Protein AF-A0A2S1JV39-F1 (afdb_monomer)

Mean predicted aligned error: 10.29 Å

Foldseek 3Di:
DDDDDDDDDPPPDPDDPDPPPPVPPPDDPDDPPPVVVVVVVVVVVVVVVVVVVVVVVVQVVVVQVVLVVVQWDWDPLVLLVVCVVVVPDPVVPPPCPVAQFFWAWDDDPNDIDTDTDRDDDQKDWDDDPQKIWMWGAPAVVWIFIWIDHPRDIDTADTARFQDWDDDPQKIWTWGWHADPQFWIWIWIDNGPVDDDHTDTQDIDSGGFQEWDQDPVRWIWTFDLFFIWTGDNPDIDTLGGRDSRHPDPHRGWNYWDDDPQWIWTTDRQWIKIWHDPDSPDRTDIIIIGRPVVVVVSDPPPPPPPD

Solvent-accessible surface area (backbone atoms only — not comparable to full-atom values): 17768 Å² total; per-residue (Å²): 137,84,86,78,85,83,80,81,78,83,76,79,79,72,80,72,79,74,86,78,65,76,78,71,77,81,76,75,93,79,65,86,66,58,64,61,57,55,53,51,50,53,50,51,52,52,51,54,51,52,51,51,54,49,54,58,59,52,54,59,57,48,54,53,51,53,43,42,74,69,48,28,41,82,42,69,65,65,58,51,48,47,48,65,68,71,63,78,58,85,80,68,58,83,75,66,70,74,70,68,41,30,25,34,38,43,75,57,95,92,35,84,46,77,47,76,41,82,68,84,79,48,54,51,76,48,80,38,91,80,34,40,36,40,27,29,33,54,66,98,78,35,31,29,33,32,35,31,49,95,88,46,78,46,83,54,46,83,38,23,33,67,45,80,46,80,56,88,52,26,31,36,37,37,28,35,47,83,60,103,65,43,32,18,36,37,30,34,23,77,38,50,83,59,80,58,71,62,43,81,67,48,80,39,90,39,22,61,53,32,62,42,71,44,99,88,65,36,37,41,36,33,29,41,43,28,33,34,43,36,51,93,91,46,76,47,78,57,41,71,77,35,81,62,34,92,50,100,56,84,37,39,58,22,49,36,82,55,93,87,25,38,39,31,8,22,64,53,26,37,39,41,37,35,72,82,44,100,88,45,73,52,52,73,48,38,26,29,28,55,66,59,57,59,69,67,44,78,73,82,70,72,92,74,129

pLDDT: mean 82.78, std 18.89, range [32.25, 98.62]

Secondary structure (DSSP, 8-state):
---------------PPPTTSSSSTT--TT-TTHHHHHHHHHHHHHHHHHHHHHHHHHHHHHHHHHHHHTTEEEE-HHHHHHHHHH---GGGGGS------EEEEEEETTEEEEEEESS--SEEEEEETTEEEEEEE-GGG-EEEEEEETTEEEEEEES-EEEEEEETTEEEEEEEE-SSS-EEEEEEES-TTS--PPEEEEEESS-EEEEEE-TTS-EEEEESSEEEEE-SS-EEEEEES-TTTTSSS-S--EEEEETTEEEEEEBTEEEEEE---TTSPPEEEEEEEHHHHHHSS--------

Structure (mmCIF, N/CA/C/O backbone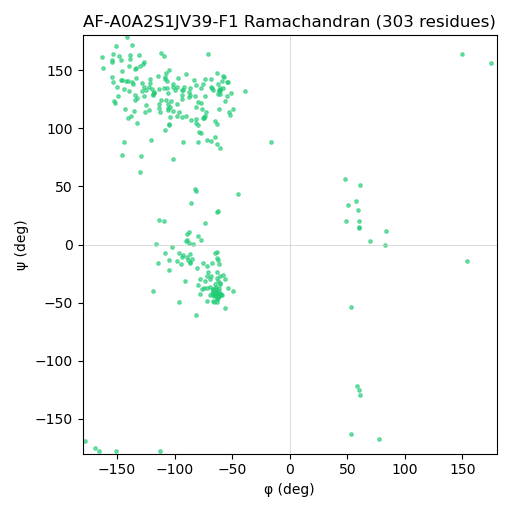):
data_AF-A0A2S1JV39-F1
#
_entry.id   AF-A0A2S1JV39-F1
#
loop_
_atom_site.group_PDB
_atom_site.id
_atom_site.type_symbol
_atom_site.label_atom_id
_atom_site.label_alt_id
_atom_site.label_comp_id
_atom_site.label_asym_id
_atom_site.label_entity_id
_atom_site.label_seq_id
_atom_site.pdbx_PDB_ins_code
_atom_site.Cartn_x
_atom_site.Cartn_y
_atom_site.Cartn_z
_atom_site.occupancy
_atom_site.B_iso_or_equiv
_atom_site.auth_seq_id
_atom_site.auth_comp_id
_atom_site.auth_asym_id
_atom_site.auth_atom_id
_atom_site.pdbx_PDB_model_num
ATOM 1 N N . MET A 1 1 ? -4.483 -35.015 6.824 1.00 35.31 1 MET A N 1
ATOM 2 C CA . MET A 1 1 ? -5.734 -35.660 6.374 1.00 35.31 1 MET A CA 1
ATOM 3 C C . MET A 1 1 ? -6.763 -34.545 6.267 1.00 35.31 1 MET A C 1
ATOM 5 O O . MET A 1 1 ? -7.290 -34.119 7.282 1.00 35.31 1 MET A O 1
ATOM 9 N N . LEU A 1 2 ? -6.881 -33.940 5.083 1.00 32.25 2 LEU A N 1
ATOM 10 C CA . LEU A 1 2 ? -7.692 -32.742 4.846 1.00 32.25 2 LEU A CA 1
ATOM 11 C C . LEU A 1 2 ? -9.058 -33.178 4.315 1.00 32.25 2 LEU A C 1
ATOM 13 O O . LEU A 1 2 ? -9.145 -33.767 3.241 1.00 32.25 2 LEU A O 1
ATOM 17 N N . VAL A 1 3 ? -10.098 -32.927 5.104 1.00 33.06 3 VAL A N 1
ATOM 18 C CA . VAL A 1 3 ? -11.495 -33.107 4.709 1.00 33.06 3 VAL A CA 1
ATOM 19 C C . VAL A 1 3 ? -11.953 -31.783 4.108 1.00 33.06 3 VAL A C 1
ATOM 21 O O . VAL A 1 3 ? -12.055 -30.784 4.812 1.00 33.06 3 VAL A O 1
ATOM 24 N N . VAL A 1 4 ? -12.174 -31.774 2.797 1.00 40.19 4 VAL A N 1
ATOM 25 C CA . VAL A 1 4 ? -12.760 -30.643 2.068 1.00 40.19 4 VAL A CA 1
ATOM 26 C C . VAL A 1 4 ? -14.286 -30.786 2.133 1.00 40.19 4 VAL A C 1
ATOM 28 O O . VAL A 1 4 ? -14.785 -31.869 1.812 1.00 40.19 4 VAL A O 1
ATOM 31 N N . PRO A 1 5 ? -15.056 -29.760 2.537 1.00 46.25 5 PRO A N 1
ATOM 32 C CA . PRO A 1 5 ? -16.506 -29.823 2.452 1.00 46.25 5 PRO A CA 1
ATOM 33 C C . PRO A 1 5 ? -16.958 -29.681 0.994 1.00 46.25 5 PRO A C 1
ATOM 35 O O . PRO A 1 5 ? -16.583 -28.749 0.285 1.00 46.25 5 PRO A O 1
ATOM 38 N N . ILE A 1 6 ? -17.783 -30.631 0.556 1.00 37.59 6 ILE A N 1
ATOM 39 C CA . ILE A 1 6 ? -18.479 -30.603 -0.731 1.00 37.59 6 ILE A CA 1
ATOM 40 C C . ILE A 1 6 ? -19.633 -29.606 -0.603 1.00 37.59 6 ILE A C 1
ATOM 42 O O . ILE A 1 6 ? -20.620 -29.877 0.081 1.00 37.59 6 ILE A O 1
ATOM 46 N N . VAL A 1 7 ? -19.511 -28.455 -1.263 1.00 41.12 7 VAL A N 1
ATOM 47 C CA . VAL A 1 7 ? -20.623 -27.519 -1.452 1.00 41.12 7 VAL A CA 1
ATOM 48 C C . VAL A 1 7 ? -21.530 -28.081 -2.549 1.00 41.12 7 VAL A C 1
ATOM 50 O O . VAL A 1 7 ? -21.124 -28.267 -3.693 1.00 41.12 7 VAL A O 1
ATOM 53 N N . SER A 1 8 ? -22.764 -28.402 -2.168 1.00 37.53 8 SER A N 1
ATOM 54 C CA . SER A 1 8 ? -23.833 -28.838 -3.065 1.00 37.53 8 SER A CA 1
ATOM 55 C C . SER A 1 8 ? -24.432 -27.621 -3.776 1.00 37.53 8 SER A C 1
ATOM 57 O O . SER A 1 8 ? -25.331 -26.973 -3.241 1.00 37.53 8 SER A O 1
ATOM 59 N N . GLU A 1 9 ? -23.983 -27.329 -4.996 1.00 42.16 9 GLU A N 1
ATOM 60 C CA . GLU A 1 9 ? -24.678 -26.391 -5.880 1.00 42.16 9 GLU A CA 1
ATOM 61 C C . GLU A 1 9 ? -25.941 -27.035 -6.470 1.00 42.16 9 GLU A C 1
ATOM 63 O O . GLU A 1 9 ? -25.902 -27.897 -7.352 1.00 42.16 9 GLU A O 1
ATOM 68 N N . THR A 1 10 ? -27.105 -26.570 -6.020 1.00 37.88 10 THR A N 1
ATOM 69 C CA . THR A 1 10 ? -28.366 -26.729 -6.750 1.00 37.88 10 THR A CA 1
ATOM 70 C C . THR A 1 10 ? -28.327 -25.882 -8.020 1.00 37.88 10 THR A C 1
ATOM 72 O O . THR A 1 10 ? -28.742 -24.724 -8.039 1.00 37.88 10 THR A O 1
ATOM 75 N N . VAL A 1 11 ? -27.833 -26.482 -9.104 1.00 40.91 11 VAL A N 1
ATOM 76 C CA . VAL A 1 11 ? -27.888 -25.924 -10.458 1.00 40.91 11 VAL A CA 1
ATOM 77 C C . VAL A 1 11 ? -29.346 -25.830 -10.904 1.00 40.91 11 VAL A C 1
ATOM 79 O O . VAL A 1 11 ? -29.989 -26.823 -11.258 1.00 40.91 11 VAL A O 1
ATOM 82 N N . ASN A 1 12 ? -29.868 -24.608 -10.928 1.00 38.56 12 ASN A N 1
ATOM 83 C CA . ASN A 1 12 ? -31.142 -24.287 -11.548 1.00 38.56 12 ASN A CA 1
ATOM 84 C C . ASN A 1 12 ? -30.961 -24.369 -13.076 1.00 38.56 12 ASN A C 1
ATOM 86 O O . ASN A 1 12 ? -30.553 -23.406 -13.727 1.00 38.56 12 ASN A O 1
ATOM 90 N N . LYS A 1 13 ? -31.189 -25.561 -13.651 1.00 42.47 13 LYS A N 1
ATOM 91 C CA . LYS A 1 13 ? -31.120 -25.817 -15.099 1.00 42.47 13 LYS A CA 1
ATOM 92 C C . LYS A 1 13 ? -32.186 -24.994 -15.828 1.00 42.47 13 LYS A C 1
ATOM 94 O O . LYS A 1 13 ? -33.270 -25.492 -16.135 1.00 42.47 13 LYS A O 1
ATOM 99 N N . ARG A 1 14 ? -31.868 -23.746 -16.183 1.00 42.25 14 ARG A N 1
ATOM 100 C CA . ARG A 1 14 ? -32.540 -23.082 -17.304 1.00 42.25 14 ARG A CA 1
ATOM 101 C C . ARG A 1 14 ? -32.237 -23.909 -18.549 1.00 42.25 14 ARG A C 1
ATOM 103 O O . ARG A 1 14 ? -31.078 -24.078 -18.918 1.00 42.25 14 ARG A O 1
ATOM 110 N N . ARG A 1 15 ? -33.286 -24.475 -19.152 1.00 43.44 15 ARG A N 1
ATOM 111 C CA . ARG A 1 15 ? -33.213 -25.150 -20.452 1.00 43.44 15 ARG A CA 1
ATOM 112 C C . ARG A 1 15 ? -32.546 -24.203 -21.445 1.00 43.44 15 ARG A C 1
ATOM 114 O O . ARG A 1 15 ? -33.136 -23.190 -21.812 1.00 43.44 15 ARG A O 1
ATOM 121 N N . LEU A 1 16 ? -31.334 -24.546 -21.871 1.00 47.69 16 LEU A N 1
ATOM 122 C CA . LEU A 1 16 ? -30.780 -24.012 -23.105 1.00 47.69 16 LEU A CA 1
ATOM 123 C C . LEU A 1 16 ? -31.720 -24.434 -24.246 1.00 47.69 16 LEU A C 1
ATOM 125 O O . LEU A 1 16 ? -32.171 -25.586 -24.248 1.00 47.69 16 LEU A O 1
ATOM 129 N N . PRO A 1 17 ? -32.070 -23.524 -25.167 1.00 45.38 17 PRO A N 1
ATOM 130 C CA . PRO A 1 17 ? -32.868 -23.880 -26.330 1.00 45.38 17 PRO A CA 1
ATOM 131 C C . PRO A 1 17 ? -32.153 -24.980 -27.125 1.00 45.38 17 PRO A C 1
ATOM 133 O O . PRO A 1 17 ? -30.936 -24.943 -27.312 1.00 45.38 17 PRO A O 1
ATOM 136 N N . ASP A 1 18 ? -32.923 -25.989 -27.529 1.00 48.12 18 ASP A N 1
ATOM 137 C CA . ASP A 1 18 ? -32.457 -27.146 -28.291 1.00 48.12 18 ASP A CA 1
ATOM 138 C C . ASP A 1 18 ? -31.783 -26.657 -29.583 1.00 48.12 18 ASP A C 1
ATOM 140 O O . ASP A 1 18 ? -32.374 -25.932 -30.384 1.00 48.12 18 ASP A O 1
ATOM 144 N N . ASN A 1 19 ? -30.521 -27.040 -29.786 1.00 49.81 19 ASN A N 1
ATOM 145 C CA . ASN A 1 19 ? -29.648 -26.537 -30.855 1.00 49.81 19 ASN A CA 1
ATOM 146 C C . ASN A 1 19 ? -30.020 -27.091 -32.250 1.00 49.81 19 ASN A C 1
ATOM 148 O O . ASN A 1 19 ? -29.208 -27.089 -33.175 1.00 49.81 19 ASN A O 1
ATOM 152 N N . ARG A 1 20 ? -31.245 -27.606 -32.405 1.00 46.75 20 ARG A N 1
ATOM 153 C CA . ARG A 1 20 ? -31.752 -28.229 -33.634 1.00 46.75 20 ARG A CA 1
ATOM 154 C C . ARG A 1 20 ? -32.558 -27.294 -34.532 1.00 46.75 20 ARG A C 1
ATOM 156 O O . ARG A 1 20 ? -32.811 -27.670 -35.671 1.00 46.75 20 ARG A O 1
ATOM 163 N N . ASP A 1 21 ? -32.863 -26.073 -34.092 1.00 49.03 21 ASP A N 1
ATOM 164 C CA . ASP A 1 21 ? -33.654 -25.119 -34.889 1.00 49.03 21 ASP A CA 1
ATOM 165 C C . ASP A 1 21 ? -32.842 -24.014 -35.586 1.00 49.03 21 ASP A C 1
ATOM 167 O O . ASP A 1 21 ? -33.391 -23.247 -36.374 1.00 49.03 21 ASP A O 1
ATOM 171 N N . VAL A 1 22 ? -31.518 -23.944 -35.403 1.00 51.25 22 VAL A N 1
ATOM 172 C CA . VAL A 1 22 ? -30.702 -22.906 -36.076 1.00 51.25 22 VAL A CA 1
ATOM 173 C C . VAL A 1 22 ? -30.370 -23.274 -37.533 1.00 51.25 22 VAL A C 1
ATOM 175 O O . VAL A 1 22 ? -30.091 -22.405 -38.356 1.00 51.25 22 VAL A O 1
ATOM 178 N N . ALA A 1 23 ? -30.457 -24.556 -37.903 1.00 49.25 23 ALA A N 1
ATOM 179 C CA . ALA A 1 23 ? -30.119 -25.023 -39.251 1.00 49.25 23 ALA A CA 1
ATOM 180 C C . ALA A 1 23 ? -31.293 -24.995 -40.255 1.00 49.25 23 ALA A C 1
ATOM 182 O O . ALA A 1 23 ? -31.066 -25.166 -41.456 1.00 49.25 23 ALA A O 1
ATOM 183 N N . SER A 1 24 ? -32.536 -24.768 -39.813 1.00 48.03 24 SER A N 1
ATOM 184 C CA . SER A 1 24 ? -33.725 -24.800 -40.687 1.00 48.03 24 SER A CA 1
ATOM 185 C C . SER A 1 24 ? -34.126 -23.429 -41.258 1.00 48.03 24 SER A C 1
ATOM 187 O O . SER A 1 24 ? -34.903 -23.365 -42.210 1.00 48.03 24 SER A O 1
ATOM 189 N N . LEU A 1 25 ? -33.538 -22.330 -40.773 1.00 49.66 25 LEU A N 1
ATOM 190 C CA . LEU A 1 25 ? -33.892 -20.956 -41.170 1.00 49.66 25 LEU A CA 1
ATOM 191 C C . LEU A 1 25 ? -33.121 -20.390 -42.380 1.00 49.66 25 LEU A C 1
ATOM 193 O O . LEU A 1 25 ? -33.331 -19.240 -42.754 1.00 49.66 25 LEU A O 1
ATOM 197 N N . LEU A 1 26 ? -32.262 -21.178 -43.041 1.00 49.84 26 LEU A N 1
ATOM 198 C CA . LEU A 1 26 ? -31.398 -20.696 -44.138 1.00 49.84 26 LEU A CA 1
ATOM 199 C C . LEU A 1 26 ? -31.713 -21.270 -45.530 1.00 49.84 26 LEU A C 1
ATOM 201 O O . LEU A 1 26 ? -30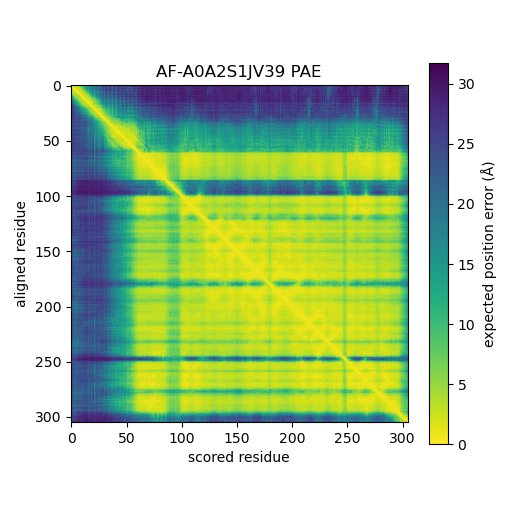.868 -21.223 -46.424 1.00 49.84 26 LEU A O 1
ATOM 205 N N . LYS A 1 27 ? -32.925 -21.783 -45.767 1.00 48.88 27 LYS A N 1
ATOM 206 C CA . LYS A 1 27 ? -33.326 -22.274 -47.101 1.00 48.88 27 LYS A CA 1
ATOM 207 C C . LYS A 1 27 ? -34.672 -21.722 -47.569 1.00 48.88 27 LYS A C 1
ATOM 209 O O . LYS A 1 27 ? -35.593 -22.475 -47.856 1.00 48.88 27 LYS A O 1
ATOM 214 N N . THR A 1 28 ? -34.769 -20.404 -47.732 1.00 54.44 28 THR A N 1
ATOM 215 C CA . THR A 1 28 ? -35.779 -19.797 -48.617 1.00 54.44 28 THR A CA 1
ATOM 216 C C . THR A 1 28 ? -35.105 -19.305 -49.902 1.00 54.44 28 THR A C 1
ATOM 218 O O . THR A 1 28 ? -34.447 -18.259 -49.884 1.00 54.44 28 THR A O 1
ATOM 221 N N . PRO A 1 29 ? -35.228 -20.030 -51.027 1.00 50.78 29 PRO A N 1
ATOM 222 C CA . PRO A 1 29 ? -34.736 -19.560 -52.314 1.00 50.78 29 PRO A CA 1
ATOM 223 C C . PRO A 1 29 ? -35.681 -18.467 -52.832 1.00 50.78 29 PRO A C 1
ATOM 225 O O . PRO A 1 29 ? -36.815 -18.750 -53.202 1.00 50.78 29 PRO A O 1
ATOM 228 N N . GLY A 1 30 ? -35.235 -17.206 -52.839 1.00 54.75 30 GLY A N 1
ATOM 229 C CA . GLY A 1 30 ? -35.980 -16.138 -53.522 1.00 54.75 30 GLY A CA 1
ATOM 230 C C . GLY A 1 30 ? -35.801 -14.705 -53.021 1.00 54.75 30 GLY A C 1
ATOM 231 O O . GLY A 1 30 ? -36.163 -13.781 -53.744 1.00 54.75 30 GLY A O 1
ATOM 232 N N . CYS A 1 31 ? -35.220 -14.461 -51.842 1.00 51.94 31 CYS A N 1
ATOM 233 C CA . CYS A 1 31 ? -35.136 -13.095 -51.312 1.00 51.94 31 CYS A CA 1
ATOM 234 C C . CYS A 1 31 ? -33.820 -12.394 -51.701 1.00 51.94 31 CYS A C 1
ATOM 236 O O . CYS A 1 31 ? -32.834 -12.421 -50.964 1.00 51.94 31 CYS A O 1
ATOM 238 N N . ARG A 1 32 ? -33.796 -11.735 -52.871 1.00 56.53 32 ARG A N 1
ATOM 239 C CA . ARG A 1 32 ? -32.639 -10.946 -53.355 1.00 56.53 32 ARG A CA 1
ATOM 240 C C . ARG A 1 32 ? -32.319 -9.705 -52.494 1.00 56.53 32 ARG A C 1
ATOM 242 O O . ARG A 1 32 ? -31.285 -9.081 -52.711 1.00 56.53 32 ARG A O 1
ATOM 249 N N . SER A 1 33 ? -33.156 -9.348 -51.512 1.00 55.41 33 SER A N 1
ATOM 250 C CA . SER A 1 33 ? -32.943 -8.204 -50.607 1.00 55.41 33 SER A CA 1
ATOM 251 C C . SER A 1 33 ? -32.336 -8.568 -49.242 1.00 55.41 33 SER A C 1
ATOM 253 O O . SER A 1 33 ? -31.813 -7.679 -48.570 1.00 55.41 33 SER A O 1
ATOM 255 N N . CYS A 1 34 ? -32.306 -9.846 -48.842 1.00 54.22 34 CYS A N 1
ATOM 256 C CA . CYS A 1 34 ? -31.752 -10.257 -47.540 1.00 54.22 34 CYS A CA 1
ATOM 257 C C . CYS A 1 34 ? -30.223 -10.085 -47.436 1.00 54.22 34 CYS A C 1
ATOM 259 O O . CYS A 1 34 ? -29.706 -9.828 -46.350 1.00 54.22 34 CYS A O 1
ATOM 261 N N . GLY A 1 35 ? -29.494 -10.136 -48.558 1.00 53.25 35 GLY A N 1
ATOM 262 C CA . GLY A 1 35 ? -28.033 -9.975 -48.571 1.00 53.25 35 GLY A CA 1
ATOM 263 C C . GLY A 1 35 ? -27.543 -8.597 -48.103 1.00 53.25 35 GLY A C 1
ATOM 264 O O . GLY A 1 35 ? -26.467 -8.499 -47.519 1.00 53.25 35 GLY A O 1
ATOM 265 N N . ARG A 1 36 ? -28.341 -7.530 -48.282 1.00 56.22 36 ARG A N 1
ATOM 266 C CA . ARG A 1 36 ? -27.965 -6.174 -47.832 1.00 56.22 36 ARG A CA 1
ATOM 267 C C . ARG A 1 36 ? -28.048 -6.001 -46.314 1.00 56.22 36 ARG A C 1
ATOM 269 O O . ARG A 1 36 ? -27.252 -5.254 -45.753 1.00 56.22 36 ARG A O 1
ATOM 276 N N . TYR A 1 37 ? -28.962 -6.705 -45.648 1.00 57.25 37 TYR A N 1
ATOM 277 C CA . TYR A 1 37 ? -29.130 -6.600 -44.196 1.00 57.25 37 TYR A CA 1
ATOM 278 C C . TYR A 1 37 ? -28.031 -7.344 -43.430 1.00 57.25 37 TYR A C 1
ATOM 280 O O . TYR A 1 37 ? -27.523 -6.825 -42.439 1.00 57.25 37 TYR A O 1
ATOM 288 N N . ILE A 1 38 ? -27.598 -8.507 -43.927 1.00 60.88 38 ILE A N 1
ATOM 289 C CA . ILE A 1 38 ? -26.521 -9.290 -43.302 1.00 60.88 38 ILE A CA 1
ATOM 290 C C . ILE A 1 38 ? -25.172 -8.574 -43.451 1.00 60.88 38 ILE A C 1
ATOM 292 O O . ILE A 1 38 ? -24.433 -8.447 -42.477 1.00 60.88 38 ILE A O 1
ATOM 296 N N . LEU A 1 39 ? -24.875 -8.024 -44.636 1.00 62.94 39 LEU A N 1
ATOM 297 C CA . LEU A 1 39 ? -23.631 -7.281 -44.862 1.00 62.94 39 LEU A CA 1
ATOM 298 C C . LEU A 1 39 ? -23.565 -6.002 -44.007 1.00 62.94 39 LEU A C 1
ATOM 300 O O . LEU A 1 39 ? -22.515 -5.681 -43.457 1.00 62.94 39 LEU A O 1
ATOM 304 N N . GLY A 1 40 ? -24.696 -5.305 -43.845 1.00 65.56 40 GLY A N 1
ATOM 305 C CA . GLY A 1 40 ? -24.795 -4.126 -42.983 1.00 65.56 40 GLY A CA 1
ATOM 306 C C . GLY A 1 40 ? -24.612 -4.444 -41.496 1.00 65.56 40 GLY A C 1
ATOM 307 O O . GLY A 1 40 ? -23.957 -3.681 -40.789 1.00 65.56 40 GLY A O 1
ATOM 308 N N . ALA A 1 41 ? -25.138 -5.578 -41.022 1.00 66.88 41 ALA A N 1
ATOM 309 C CA . ALA A 1 41 ? -24.932 -6.031 -39.648 1.00 66.88 41 ALA A CA 1
ATOM 310 C C . ALA A 1 41 ? -23.461 -6.397 -39.393 1.00 66.88 41 ALA A C 1
ATOM 312 O O . ALA A 1 41 ? -22.868 -5.883 -38.448 1.00 66.88 41 ALA A O 1
ATOM 313 N N . ILE A 1 42 ? -22.842 -7.196 -40.270 1.00 70.81 42 ILE A N 1
ATOM 314 C CA . ILE A 1 42 ? -21.422 -7.578 -40.156 1.00 70.81 42 ILE A CA 1
ATOM 315 C C . ILE A 1 42 ? -20.521 -6.339 -40.173 1.00 70.81 42 ILE A C 1
ATOM 317 O O . ILE A 1 42 ? -19.617 -6.223 -39.351 1.00 70.81 42 ILE A O 1
ATOM 321 N N . MET A 1 43 ? -20.791 -5.378 -41.060 1.00 68.69 43 MET A N 1
ATOM 322 C CA . MET A 1 43 ? -19.995 -4.156 -41.150 1.00 68.69 43 MET A CA 1
ATOM 323 C C . MET A 1 43 ? -20.113 -3.302 -39.874 1.00 68.69 43 MET A C 1
ATOM 325 O O . MET A 1 43 ? -19.100 -2.811 -39.387 1.00 68.69 43 MET A O 1
ATOM 329 N N . ARG A 1 44 ? -21.306 -3.187 -39.267 1.00 70.31 44 ARG A N 1
ATOM 330 C CA . ARG A 1 44 ? -21.479 -2.511 -37.964 1.00 70.31 44 ARG A CA 1
ATOM 331 C C . ARG A 1 44 ? -20.710 -3.208 -36.841 1.00 70.31 44 ARG A C 1
ATOM 333 O O . ARG A 1 44 ? -20.052 -2.522 -36.070 1.00 70.31 44 ARG A O 1
ATOM 340 N N . TYR A 1 45 ? -20.736 -4.540 -36.788 1.00 73.25 45 TYR A N 1
ATOM 341 C CA . TYR A 1 45 ? -19.957 -5.306 -35.809 1.00 73.25 45 TYR A CA 1
ATOM 342 C C . TYR A 1 45 ? -18.446 -5.117 -35.987 1.00 73.25 45 TYR A C 1
ATOM 344 O O . TYR A 1 45 ? -17.741 -4.928 -35.000 1.00 73.25 45 TYR A O 1
ATOM 352 N N . LEU A 1 46 ? -17.949 -5.104 -37.227 1.00 72.19 46 LEU A N 1
ATOM 353 C CA . LEU A 1 46 ? -16.534 -4.843 -37.509 1.00 72.19 46 LEU A CA 1
ATOM 354 C C . LEU A 1 46 ? -16.124 -3.419 -37.112 1.00 72.19 46 LEU A C 1
ATOM 356 O O . LEU A 1 46 ? -15.064 -3.243 -36.514 1.00 72.19 46 LEU A O 1
ATOM 360 N N . PHE A 1 47 ? -16.972 -2.416 -37.367 1.00 70.75 47 PHE A N 1
ATOM 361 C CA . PHE A 1 47 ? -16.718 -1.046 -36.914 1.00 70.75 47 PHE A CA 1
ATOM 362 C C . PHE A 1 47 ? -16.690 -0.947 -35.384 1.00 70.75 47 PHE A C 1
ATOM 364 O O . PHE A 1 47 ? -15.736 -0.395 -34.839 1.00 70.75 47 PHE A O 1
ATOM 371 N N . SER A 1 48 ? -17.661 -1.540 -34.683 1.00 70.94 48 SER A N 1
ATOM 372 C CA . SER A 1 48 ? -17.673 -1.574 -33.215 1.00 70.94 48 SER A CA 1
ATOM 373 C C . SER A 1 48 ? -16.443 -2.281 -32.639 1.00 70.94 48 SER A C 1
ATOM 375 O O . SER A 1 48 ? -15.830 -1.766 -31.711 1.00 70.94 48 SER A O 1
ATOM 377 N N . LEU A 1 49 ? -16.025 -3.409 -33.222 1.00 74.69 49 LEU A N 1
ATOM 378 C CA . LEU A 1 49 ? -14.836 -4.140 -32.781 1.00 74.69 49 LEU A CA 1
ATOM 379 C C . LEU A 1 49 ? -13.549 -3.335 -33.012 1.00 74.69 49 LEU A C 1
ATOM 381 O O . LEU A 1 49 ? -12.693 -3.277 -32.134 1.00 74.69 49 LEU A O 1
ATOM 385 N N . SER A 1 50 ? -13.427 -2.673 -34.167 1.00 68.00 50 SER A N 1
ATOM 386 C CA . SER A 1 50 ? -12.272 -1.819 -34.468 1.00 68.00 50 SER A CA 1
ATOM 387 C C . SER A 1 50 ? -12.176 -0.616 -33.524 1.00 68.00 50 SER A C 1
ATOM 389 O O . SER A 1 50 ? -11.081 -0.255 -33.102 1.00 68.00 50 SER A O 1
ATOM 391 N N . PHE A 1 51 ? -13.318 -0.045 -33.129 1.00 67.69 51 PHE A N 1
ATOM 392 C CA . PHE A 1 51 ? -13.372 1.048 -32.164 1.00 67.69 51 PHE A CA 1
ATOM 393 C C . PHE A 1 51 ? -12.956 0.593 -30.758 1.00 67.69 51 PHE A C 1
ATOM 395 O O . PHE A 1 51 ? -12.181 1.286 -30.104 1.00 67.69 51 PHE A O 1
ATOM 402 N N . ILE A 1 52 ? -13.399 -0.594 -30.321 1.00 68.81 52 ILE A N 1
ATOM 403 C CA . ILE A 1 52 ? -12.991 -1.189 -29.037 1.00 68.81 52 ILE A CA 1
ATOM 404 C C . ILE A 1 52 ? -11.478 -1.450 -29.021 1.00 68.81 52 ILE A C 1
ATOM 406 O O . ILE A 1 52 ? -10.799 -1.059 -28.076 1.00 68.81 52 ILE A O 1
ATOM 410 N N . LEU A 1 53 ? -10.926 -2.039 -30.087 1.00 64.62 53 LEU A N 1
ATOM 411 C CA . LEU A 1 53 ? -9.483 -2.283 -30.199 1.00 64.62 53 LEU A CA 1
ATOM 412 C C . LEU A 1 53 ? -8.670 -0.979 -30.209 1.00 64.62 53 LEU A C 1
ATOM 414 O O . LEU A 1 53 ? -7.630 -0.899 -29.556 1.00 64.62 53 LEU A O 1
ATOM 418 N N . TYR A 1 54 ? -9.152 0.055 -30.905 1.00 68.38 54 TYR A N 1
ATOM 419 C CA . TYR A 1 54 ? -8.509 1.369 -30.903 1.00 68.38 54 TYR A CA 1
ATOM 420 C C . TYR A 1 54 ? -8.506 1.994 -29.502 1.00 68.38 54 TYR A C 1
ATOM 422 O O . TYR A 1 54 ? -7.456 2.443 -29.044 1.00 68.38 54 TYR A O 1
ATOM 430 N N . ALA A 1 55 ? -9.642 1.963 -28.796 1.00 63.19 55 ALA A N 1
ATOM 431 C CA . ALA A 1 55 ? -9.756 2.483 -27.434 1.00 63.19 55 ALA A CA 1
ATOM 432 C C . ALA A 1 55 ? -8.803 1.771 -26.456 1.00 63.19 55 ALA A C 1
ATOM 434 O O . ALA A 1 55 ? -8.109 2.437 -25.689 1.00 63.19 55 ALA A O 1
ATOM 435 N N . LEU A 1 56 ? -8.686 0.440 -26.550 1.00 67.44 56 LEU A N 1
ATOM 436 C CA . LEU A 1 56 ? -7.751 -0.343 -25.732 1.00 67.44 56 LEU A CA 1
ATOM 437 C C . LEU A 1 56 ? -6.284 0.031 -26.012 1.00 67.44 56 LEU A C 1
ATOM 439 O O . LEU A 1 56 ? -5.506 0.221 -25.080 1.00 67.44 56 LEU A O 1
ATOM 443 N N . SER A 1 57 ? -5.907 0.212 -27.284 1.00 64.25 57 SER A N 1
ATOM 444 C CA . SER A 1 57 ? -4.537 0.613 -27.658 1.00 64.25 57 SER A CA 1
ATOM 445 C C . SER A 1 57 ? -4.184 2.053 -27.266 1.00 64.25 57 SER A C 1
ATOM 447 O O . SER A 1 57 ? -3.024 2.371 -27.002 1.00 64.25 57 SER A O 1
ATOM 449 N N . ALA A 1 58 ? -5.176 2.945 -27.218 1.00 68.38 58 ALA A N 1
ATOM 450 C CA . ALA A 1 58 ? -4.967 4.327 -26.808 1.00 68.38 58 ALA A CA 1
ATOM 451 C C . ALA A 1 58 ? -4.630 4.420 -25.311 1.00 68.38 58 ALA A C 1
ATOM 453 O O . ALA A 1 58 ? -3.763 5.210 -24.936 1.00 68.38 58 ALA A O 1
ATOM 454 N N . SER A 1 59 ? -5.246 3.566 -24.483 1.00 71.75 59 SER A N 1
ATOM 455 C CA . SER A 1 59 ? -5.046 3.552 -23.030 1.00 71.75 59 SER A CA 1
ATOM 456 C C . SER A 1 59 ? -3.629 3.139 -22.617 1.00 71.75 59 SER A C 1
ATOM 458 O O . SER A 1 59 ? -3.068 3.737 -21.701 1.00 71.75 59 SER A O 1
ATOM 460 N N . SER A 1 60 ? -3.012 2.153 -23.283 1.00 73.19 60 SER A N 1
ATOM 461 C CA . SER A 1 60 ? -1.645 1.726 -22.936 1.00 73.19 60 SER A CA 1
ATOM 462 C C . SER A 1 60 ? -0.610 2.812 -23.233 1.00 73.19 60 SER A C 1
ATOM 464 O O . SER A 1 60 ? 0.299 3.038 -22.438 1.00 73.19 60 SER A O 1
ATOM 466 N N . ASN A 1 61 ? -0.793 3.525 -24.345 1.00 86.38 61 ASN A N 1
ATOM 467 C CA . ASN A 1 61 ? 0.100 4.604 -24.760 1.00 86.38 61 ASN A CA 1
ATOM 468 C C . ASN A 1 61 ? -0.022 5.849 -23.869 1.00 86.38 61 ASN A C 1
ATOM 470 O O . ASN A 1 61 ? 0.894 6.667 -23.842 1.00 86.38 61 ASN A O 1
ATOM 474 N N . GLU A 1 62 ? -1.150 6.046 -23.183 1.00 93.62 62 GLU A N 1
ATOM 475 C CA . GLU A 1 62 ? -1.316 7.165 -22.252 1.00 93.62 62 GLU A CA 1
ATOM 476 C C . GLU A 1 62 ? -0.495 6.956 -20.979 1.00 93.62 62 GLU A C 1
ATOM 478 O O . GLU A 1 62 ? 0.267 7.844 -20.593 1.00 93.62 62 GLU A O 1
ATOM 483 N N . LEU A 1 63 ? -0.588 5.769 -20.372 1.00 95.69 63 LEU A N 1
ATOM 484 C CA . LEU A 1 63 ? 0.156 5.451 -19.155 1.00 95.69 63 LEU A CA 1
ATOM 485 C C . LEU A 1 63 ? 1.671 5.551 -19.372 1.00 95.69 63 LEU A C 1
ATOM 487 O O . LEU A 1 63 ? 2.370 6.141 -18.552 1.00 95.69 63 LEU A O 1
ATOM 491 N N . GLU A 1 64 ? 2.178 5.032 -20.491 1.00 95.81 64 GLU A N 1
ATOM 492 C CA . GLU A 1 64 ? 3.607 5.109 -20.811 1.00 95.81 64 GLU A CA 1
ATOM 493 C C . GLU A 1 64 ? 4.087 6.563 -20.921 1.00 95.81 64 GLU A C 1
ATOM 495 O O . GLU A 1 64 ? 5.075 6.931 -20.292 1.00 95.81 64 GLU A O 1
ATOM 500 N N . LYS A 1 65 ? 3.320 7.436 -21.588 1.00 96.69 65 LYS A N 1
ATOM 501 C CA . LYS A 1 65 ? 3.624 8.877 -21.658 1.00 96.69 65 LYS A CA 1
ATOM 502 C C . LYS A 1 65 ? 3.616 9.553 -20.288 1.00 96.69 65 LYS A C 1
ATOM 504 O O . LYS A 1 65 ? 4.422 10.451 -20.049 1.00 96.69 65 LYS A O 1
ATOM 509 N N . ILE A 1 66 ? 2.706 9.157 -19.392 1.00 97.62 66 ILE A N 1
ATOM 510 C CA . ILE A 1 66 ? 2.671 9.674 -18.016 1.00 97.62 66 ILE A CA 1
ATOM 511 C C . ILE A 1 66 ? 3.964 9.285 -17.287 1.00 97.62 66 ILE A C 1
ATOM 513 O O . ILE A 1 66 ? 4.625 10.158 -16.723 1.00 97.62 66 ILE A O 1
ATOM 517 N N . LEU A 1 67 ? 4.362 8.013 -17.347 1.00 97.81 67 LEU A N 1
ATOM 518 C CA . LEU A 1 67 ? 5.577 7.514 -16.694 1.00 97.81 67 LEU A CA 1
ATOM 519 C C . LEU A 1 67 ? 6.846 8.166 -17.272 1.00 97.81 67 LEU A C 1
ATOM 521 O O . LEU A 1 67 ? 7.711 8.612 -16.515 1.00 97.81 67 LEU A O 1
ATOM 525 N N . GLU A 1 68 ? 6.923 8.325 -18.594 1.00 97.38 68 GLU A N 1
ATOM 526 C CA . GLU A 1 68 ? 8.012 9.044 -19.266 1.00 97.38 68 GLU A CA 1
ATOM 527 C C . GLU A 1 68 ? 8.088 10.514 -18.834 1.00 97.38 68 GLU A C 1
ATOM 529 O O . GLU A 1 68 ? 9.179 11.042 -18.603 1.00 97.38 68 GLU A O 1
ATOM 534 N N . SER A 1 69 ? 6.939 11.181 -18.660 1.00 97.56 69 SER A N 1
ATOM 535 C CA . SER A 1 69 ? 6.885 12.570 -18.178 1.00 97.56 69 SER A CA 1
ATOM 536 C C . SER A 1 69 ? 7.448 12.728 -16.761 1.00 97.56 69 SER A C 1
ATOM 538 O O . SER A 1 69 ? 7.933 13.800 -16.400 1.00 97.56 69 SER A O 1
ATOM 540 N N . TRP A 1 70 ? 7.458 11.647 -15.975 1.00 97.88 70 TRP A N 1
ATOM 541 C CA . TRP A 1 70 ? 8.097 11.573 -14.661 1.00 97.88 70 TRP A CA 1
ATOM 542 C C . TRP A 1 70 ? 9.576 11.173 -14.726 1.00 97.88 70 TRP A C 1
ATOM 544 O O . TRP A 1 70 ? 10.192 10.913 -13.696 1.00 97.88 70 TRP A O 1
ATOM 554 N N . SER A 1 71 ? 10.174 11.152 -15.923 1.00 97.38 71 SER A N 1
ATOM 555 C CA . SER A 1 71 ? 11.550 10.696 -16.164 1.00 97.38 71 SER A CA 1
ATOM 556 C C . SER A 1 71 ? 11.798 9.241 -15.754 1.00 97.38 71 SER A C 1
ATOM 558 O O . SER A 1 71 ? 12.925 8.881 -15.390 1.00 97.38 71 SER A O 1
ATOM 560 N N . LEU A 1 72 ? 10.754 8.411 -15.823 1.00 97.00 72 LEU A N 1
ATOM 561 C CA . LEU A 1 72 ? 10.853 6.969 -15.648 1.00 97.00 72 LEU A CA 1
ATOM 562 C C . LEU A 1 72 ? 10.932 6.289 -17.015 1.00 97.00 72 LEU A C 1
ATOM 564 O O . LEU A 1 72 ? 10.275 6.703 -17.967 1.00 97.00 72 LEU A O 1
ATOM 568 N N . SER A 1 73 ? 11.725 5.230 -17.111 1.00 97.12 73 SER A N 1
ATOM 569 C CA . SER A 1 73 ? 11.793 4.380 -18.297 1.00 97.12 73 SER A CA 1
ATOM 570 C C . SER A 1 73 ? 11.751 2.915 -17.908 1.00 97.12 73 SER A C 1
ATOM 572 O O . SER A 1 73 ? 12.146 2.533 -16.803 1.00 97.12 73 SER A O 1
ATOM 574 N N . LYS A 1 74 ? 11.235 2.098 -18.828 1.00 97.19 74 LYS A N 1
ATOM 575 C CA . LYS A 1 74 ? 11.053 0.667 -18.614 1.00 97.19 74 LYS A CA 1
ATOM 576 C C . LYS A 1 74 ? 12.391 -0.015 -18.331 1.00 97.19 74 LYS A C 1
ATOM 578 O O . LYS A 1 74 ? 13.368 0.179 -19.055 1.00 97.19 74 LYS A O 1
ATOM 583 N N . THR A 1 75 ? 12.399 -0.849 -17.303 1.00 94.62 75 THR A N 1
ATOM 584 C CA . THR A 1 75 ? 13.570 -1.568 -16.807 1.00 94.62 75 THR A CA 1
ATOM 585 C C . THR A 1 75 ? 13.237 -3.055 -16.743 1.00 94.62 75 THR A C 1
ATOM 587 O O . THR A 1 75 ? 12.224 -3.417 -16.146 1.00 94.62 75 THR A O 1
ATOM 590 N N . PRO A 1 76 ? 14.056 -3.941 -17.333 1.00 95.00 76 PRO A N 1
ATOM 591 C CA . PRO A 1 76 ? 13.878 -5.378 -17.160 1.00 95.00 76 PRO A CA 1
ATOM 592 C C . PRO A 1 76 ? 14.006 -5.773 -15.684 1.00 95.00 76 PRO A C 1
ATOM 594 O O . PRO A 1 76 ? 14.977 -5.402 -15.017 1.00 95.00 76 PRO A O 1
ATOM 597 N N . VAL A 1 77 ? 13.031 -6.530 -15.180 1.00 92.31 77 VAL A N 1
ATOM 598 C CA . VAL A 1 77 ? 12.986 -6.996 -13.783 1.00 92.31 77 VAL A CA 1
ATOM 599 C C . VAL A 1 77 ? 14.208 -7.856 -13.451 1.00 92.31 77 VAL A C 1
ATOM 601 O O . VAL A 1 77 ? 14.758 -7.769 -12.354 1.00 92.31 77 VAL A O 1
ATOM 604 N N . GLU A 1 78 ? 14.711 -8.604 -14.430 1.00 92.12 78 GLU A N 1
ATOM 605 C CA . GLU A 1 78 ? 15.869 -9.485 -14.297 1.00 92.12 78 GLU A CA 1
ATOM 606 C C . GLU A 1 78 ? 17.136 -8.716 -13.900 1.00 92.12 78 GLU A C 1
ATOM 608 O O . GLU A 1 78 ? 18.021 -9.27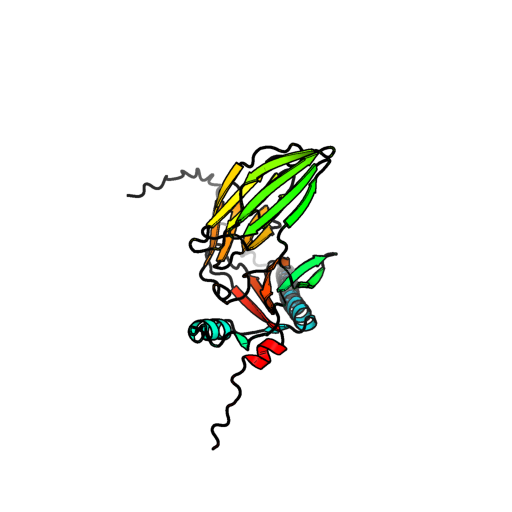9 -13.256 1.00 92.12 78 GLU A O 1
ATOM 613 N N . ILE A 1 79 ? 17.244 -7.425 -14.251 1.00 88.56 79 ILE A N 1
ATOM 614 C CA . ILE A 1 79 ? 18.373 -6.587 -13.820 1.00 88.56 79 ILE A CA 1
ATOM 615 C C . ILE A 1 79 ? 18.341 -6.412 -12.300 1.00 88.56 79 ILE A C 1
ATOM 617 O O . ILE A 1 79 ? 19.372 -6.560 -11.647 1.00 88.56 79 ILE A O 1
ATOM 621 N N . ILE A 1 80 ? 17.163 -6.162 -11.728 1.00 86.88 80 ILE A N 1
ATOM 622 C CA . ILE A 1 80 ? 16.986 -6.005 -10.282 1.00 86.88 80 ILE A CA 1
ATOM 623 C C . ILE A 1 80 ? 17.261 -7.320 -9.551 1.00 86.88 80 ILE A C 1
ATOM 625 O O . ILE A 1 80 ? 17.969 -7.346 -8.547 1.00 86.88 80 ILE A O 1
ATOM 629 N N . GLU A 1 81 ? 16.767 -8.434 -10.084 1.00 87.25 81 GLU A N 1
ATOM 630 C CA . GLU A 1 81 ? 17.042 -9.758 -9.522 1.00 87.25 81 GLU A CA 1
ATOM 631 C C . GLU A 1 81 ? 18.528 -10.137 -9.609 1.00 87.25 81 GLU A C 1
ATOM 633 O O . GLU A 1 81 ? 19.064 -10.803 -8.722 1.00 87.25 81 GLU A O 1
ATOM 638 N N . ASN A 1 82 ? 19.224 -9.713 -10.666 1.00 85.69 82 ASN A N 1
ATOM 639 C CA . ASN A 1 82 ? 20.669 -9.890 -10.782 1.00 85.69 82 ASN A CA 1
ATOM 640 C C . ASN A 1 82 ? 21.423 -9.087 -9.726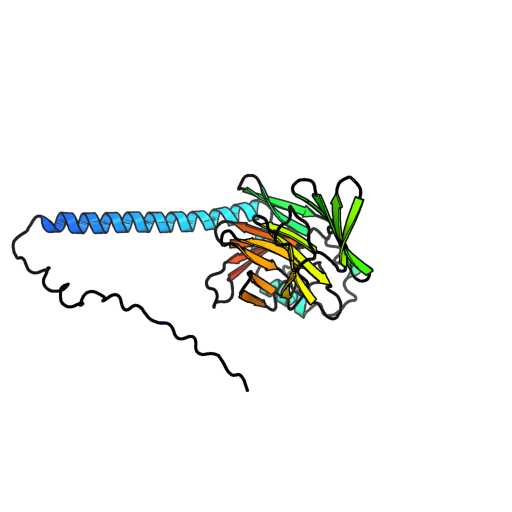 1.00 85.69 82 ASN A C 1
ATOM 642 O O . ASN A 1 82 ? 22.317 -9.651 -9.096 1.00 85.69 82 ASN A O 1
ATOM 646 N N . ILE A 1 83 ? 21.032 -7.828 -9.500 1.00 81.69 83 ILE A N 1
ATOM 647 C CA . ILE A 1 83 ? 21.586 -6.993 -8.428 1.00 81.69 83 ILE A CA 1
ATOM 648 C C . ILE A 1 83 ? 21.398 -7.716 -7.090 1.00 81.69 83 ILE A C 1
ATOM 650 O O . ILE A 1 83 ? 22.390 -8.065 -6.462 1.00 81.69 83 ILE A O 1
ATOM 654 N N . LYS A 1 84 ? 20.166 -8.114 -6.733 1.00 80.38 84 LYS A N 1
ATOM 655 C CA . LYS A 1 84 ? 19.880 -8.894 -5.510 1.00 80.38 84 LYS A CA 1
ATOM 656 C C . LYS A 1 84 ? 20.780 -10.120 -5.321 1.00 80.38 84 LYS A C 1
ATOM 658 O O . LYS A 1 84 ? 21.153 -10.459 -4.202 1.00 80.38 84 LYS A O 1
ATOM 663 N N . ARG A 1 85 ? 21.082 -10.847 -6.403 1.00 82.88 85 ARG A N 1
ATOM 664 C CA . ARG A 1 85 ? 21.908 -12.065 -6.346 1.00 82.88 85 ARG A CA 1
ATOM 665 C C . ARG A 1 85 ? 23.390 -11.774 -6.137 1.00 82.88 85 ARG A C 1
ATOM 667 O O . ARG A 1 85 ? 24.054 -12.563 -5.467 1.00 82.88 85 ARG A O 1
ATOM 674 N N . GLN A 1 86 ? 23.898 -10.708 -6.749 1.00 76.75 86 GLN A N 1
ATOM 675 C CA . GLN A 1 86 ? 25.305 -10.312 -6.669 1.00 76.75 86 GLN A CA 1
ATOM 676 C C . GLN A 1 86 ? 25.628 -9.614 -5.342 1.00 76.75 86 GLN A C 1
ATOM 678 O O . GLN A 1 86 ? 26.734 -9.761 -4.833 1.00 76.75 86 GLN A O 1
ATOM 683 N N . ASP A 1 87 ? 24.652 -8.924 -4.758 1.00 65.19 87 ASP A N 1
ATOM 684 C CA . ASP A 1 87 ? 24.817 -7.979 -3.648 1.00 65.19 87 ASP A CA 1
ATOM 685 C C . ASP A 1 87 ? 24.800 -8.632 -2.247 1.00 65.19 87 ASP A C 1
ATOM 687 O O . ASP A 1 87 ? 24.278 -8.081 -1.280 1.00 65.19 87 ASP A O 1
ATOM 691 N N . ARG A 1 88 ? 25.361 -9.845 -2.113 1.00 60.84 88 ARG A N 1
ATOM 692 C CA . ARG A 1 88 ? 25.447 -10.571 -0.825 1.00 60.84 88 ARG A CA 1
ATOM 693 C C . ARG A 1 88 ? 26.554 -10.064 0.114 1.00 60.84 88 ARG A C 1
ATOM 695 O O . ARG A 1 88 ? 26.756 -10.685 1.157 1.00 60.84 88 ARG A O 1
ATOM 702 N N . ASP A 1 89 ? 27.273 -8.997 -0.240 1.00 61.88 89 ASP A N 1
ATOM 703 C CA . ASP A 1 89 ? 28.382 -8.459 0.559 1.00 61.88 89 ASP A CA 1
ATOM 704 C C . ASP A 1 89 ? 28.015 -7.116 1.233 1.00 61.88 89 ASP A C 1
ATOM 706 O O . ASP A 1 89 ? 28.079 -6.075 0.581 1.00 61.88 89 ASP A O 1
ATOM 710 N N . PRO A 1 90 ? 27.630 -7.111 2.527 1.00 56.25 90 PRO A N 1
ATOM 711 C CA . PRO A 1 90 ? 27.139 -5.935 3.254 1.00 56.25 90 PRO A CA 1
ATOM 712 C C . PRO A 1 90 ? 28.146 -4.777 3.414 1.00 56.25 90 PRO A C 1
ATOM 714 O O . PRO A 1 90 ? 27.756 -3.711 3.890 1.00 56.25 90 PRO A O 1
ATOM 717 N N . GLU A 1 91 ? 29.414 -4.927 3.014 1.00 55.31 91 GLU A N 1
ATOM 718 C CA . GLU A 1 91 ? 30.432 -3.871 3.152 1.00 55.31 91 GLU A CA 1
ATOM 719 C C . GLU A 1 91 ? 30.477 -2.858 1.987 1.00 55.31 91 GLU A C 1
ATOM 721 O O . GLU A 1 91 ? 30.996 -1.756 2.167 1.00 55.31 91 GLU A O 1
ATOM 726 N N . SER A 1 92 ? 29.876 -3.125 0.817 1.00 53.16 92 SER A N 1
ATOM 727 C CA . SER A 1 92 ? 29.865 -2.160 -0.310 1.00 53.16 92 SER A CA 1
ATOM 728 C C . SER A 1 92 ? 28.831 -1.026 -0.188 1.00 53.16 92 SER A C 1
ATOM 730 O O . SER A 1 92 ? 28.637 -0.244 -1.122 1.00 53.16 92 SER A O 1
ATOM 732 N N . TYR A 1 93 ? 28.155 -0.918 0.958 1.00 53.66 93 TYR A N 1
ATOM 733 C CA . TYR A 1 93 ? 26.917 -0.147 1.122 1.00 53.66 93 TYR A CA 1
ATOM 734 C C . TYR A 1 93 ? 27.108 1.339 1.444 1.00 53.66 93 TYR A C 1
ATOM 736 O O . TYR A 1 93 ? 26.173 2.123 1.274 1.00 53.66 93 TYR A O 1
ATOM 744 N N . GLU A 1 94 ? 28.301 1.777 1.853 1.00 51.66 94 GLU A N 1
ATOM 745 C CA . GLU A 1 94 ? 28.520 3.196 2.178 1.00 51.66 94 GLU A CA 1
ATOM 746 C C . GLU A 1 94 ? 28.533 4.118 0.944 1.00 51.66 94 GLU A C 1
ATOM 748 O O . GLU A 1 94 ? 28.332 5.332 1.081 1.00 51.66 94 GLU A O 1
ATOM 753 N N . ASP A 1 95 ? 28.723 3.576 -0.266 1.00 50.94 95 ASP A N 1
ATOM 754 C CA . ASP A 1 95 ? 28.867 4.387 -1.485 1.00 50.94 95 ASP A CA 1
ATOM 755 C C . ASP A 1 95 ? 27.639 4.390 -2.407 1.00 50.94 95 ASP A C 1
ATOM 757 O O . ASP A 1 95 ? 27.463 5.315 -3.202 1.00 50.94 95 ASP A O 1
ATOM 761 N N . LEU A 1 96 ? 26.675 3.485 -2.198 1.00 50.69 96 LEU A N 1
ATOM 762 C CA . LEU A 1 96 ? 25.334 3.590 -2.789 1.00 50.69 96 LEU A CA 1
ATOM 763 C C . LEU A 1 96 ? 24.438 4.543 -1.981 1.00 50.69 96 LEU A C 1
ATOM 765 O O . LEU A 1 96 ? 23.247 4.309 -1.786 1.00 50.69 96 LEU A O 1
ATOM 769 N N . ARG A 1 97 ? 24.984 5.716 -1.625 1.00 46.84 97 ARG A N 1
ATOM 770 C CA . ARG A 1 97 ? 24.266 6.930 -1.180 1.00 46.84 97 ARG A CA 1
ATOM 771 C C . ARG A 1 97 ? 23.348 7.514 -2.275 1.00 46.84 97 ARG A C 1
ATOM 773 O O . ARG A 1 97 ? 23.067 8.717 -2.299 1.00 46.84 97 ARG A O 1
ATOM 780 N N . ILE A 1 98 ? 22.851 6.669 -3.179 1.00 49.88 98 ILE A N 1
ATOM 781 C CA . ILE A 1 98 ? 21.776 6.940 -4.125 1.00 49.88 98 ILE A CA 1
ATOM 782 C C . ILE A 1 98 ? 20.512 7.159 -3.290 1.00 49.88 98 ILE A C 1
ATOM 784 O O . ILE A 1 98 ? 19.818 6.239 -2.875 1.00 49.88 98 ILE A O 1
ATOM 788 N N . LYS A 1 99 ? 20.283 8.436 -2.989 1.00 58.00 99 LYS A N 1
ATOM 789 C CA . LYS A 1 99 ? 19.256 8.974 -2.096 1.00 58.00 99 LYS A CA 1
ATOM 790 C C . LYS A 1 99 ? 17.912 8.254 -2.195 1.00 58.00 99 LYS A C 1
ATOM 792 O O . LYS A 1 99 ? 17.362 8.111 -3.280 1.00 58.00 99 LYS A O 1
ATOM 797 N N . TRP A 1 100 ? 17.413 7.934 -1.010 1.00 70.25 100 TRP A N 1
ATOM 798 C CA . TRP A 1 100 ? 16.123 7.439 -0.519 1.00 70.25 100 TRP A CA 1
ATOM 799 C C . TRP A 1 100 ? 14.858 8.120 -1.075 1.00 70.25 100 TRP A C 1
ATOM 801 O O . TRP A 1 100 ? 13.945 8.459 -0.329 1.00 70.25 100 TRP A O 1
ATOM 811 N N . ASP A 1 101 ? 14.802 8.371 -2.378 1.00 86.44 101 ASP A N 1
ATOM 812 C CA . ASP A 1 101 ? 13.664 9.013 -3.022 1.00 86.44 101 ASP A CA 1
ATOM 813 C C . ASP A 1 101 ? 12.531 7.993 -3.179 1.00 86.44 101 ASP A C 1
ATOM 815 O O . ASP A 1 101 ? 12.489 7.208 -4.137 1.00 86.44 101 ASP A O 1
ATOM 819 N N . ARG A 1 102 ? 11.610 8.007 -2.214 1.00 90.75 102 ARG A N 1
ATOM 820 C CA . ARG A 1 102 ? 10.401 7.185 -2.217 1.00 90.75 102 ARG A CA 1
ATOM 821 C C . ARG A 1 102 ? 9.427 7.753 -3.233 1.00 90.75 102 ARG A C 1
ATOM 823 O O . ARG A 1 102 ? 8.910 8.854 -3.042 1.00 90.75 102 ARG A O 1
ATOM 830 N N . HIS A 1 103 ? 9.211 7.030 -4.325 1.00 94.56 103 HIS A N 1
ATOM 831 C CA . HIS A 1 103 ? 8.276 7.452 -5.358 1.00 94.56 103 HIS A CA 1
ATOM 832 C C . HIS A 1 103 ? 6.865 7.113 -4.899 1.00 94.56 103 HIS A C 1
ATOM 834 O O . HIS A 1 103 ? 6.444 5.965 -4.933 1.00 94.56 103 HIS A O 1
ATOM 840 N N . VAL A 1 104 ? 6.128 8.117 -4.442 1.00 96.50 104 VAL A N 1
ATOM 841 C CA . VAL A 1 104 ? 4.745 7.959 -3.995 1.00 96.50 104 VAL A CA 1
ATOM 842 C C . VAL A 1 104 ? 3.829 8.362 -5.138 1.00 96.50 104 VAL A C 1
ATOM 844 O O . VAL A 1 104 ? 3.747 9.536 -5.514 1.00 96.50 104 VAL A O 1
ATOM 847 N N . VAL A 1 105 ? 3.156 7.366 -5.703 1.00 97.81 105 VAL A N 1
ATOM 848 C CA . VAL A 1 105 ? 2.162 7.510 -6.765 1.00 97.81 105 VAL A CA 1
ATOM 849 C C . VAL A 1 105 ? 0.781 7.632 -6.133 1.00 97.81 105 VAL A C 1
ATOM 851 O O . VAL A 1 105 ? 0.420 6.861 -5.248 1.00 97.81 105 VAL A O 1
ATOM 854 N N . TYR A 1 106 ? -0.001 8.607 -6.582 1.00 97.50 106 TYR A N 1
ATOM 855 C CA . TYR A 1 106 ? -1.345 8.855 -6.067 1.00 97.50 106 TYR A CA 1
ATOM 856 C C . TYR A 1 106 ? -2.263 9.420 -7.154 1.00 97.50 106 TYR A C 1
ATOM 858 O O . TYR A 1 106 ? -1.805 9.929 -8.181 1.00 97.50 106 TYR A O 1
ATOM 866 N N . LYS A 1 107 ? -3.577 9.339 -6.921 1.00 96.31 107 LYS A N 1
ATOM 867 C CA . LYS A 1 107 ? -4.602 9.982 -7.754 1.00 96.31 107 LYS A CA 1
ATOM 868 C C . LYS A 1 107 ? -5.031 11.304 -7.126 1.00 96.31 107 LYS A C 1
ATOM 870 O O . LYS A 1 107 ? -5.289 11.378 -5.930 1.00 96.31 107 LYS A O 1
ATOM 875 N N . SER A 1 108 ? -5.140 12.345 -7.942 1.00 96.25 108 SER A N 1
ATOM 876 C CA . SER A 1 108 ? -5.734 13.627 -7.555 1.00 96.25 108 SER A CA 1
ATOM 877 C C . SER A 1 108 ? -6.378 14.258 -8.785 1.00 96.25 108 SER A C 1
ATOM 879 O O . SER A 1 108 ? -5.751 14.346 -9.841 1.00 96.25 108 SER A O 1
ATOM 881 N N . ASP A 1 109 ? -7.648 14.645 -8.654 1.00 94.69 109 ASP A N 1
ATOM 882 C CA . ASP A 1 109 ? -8.477 15.184 -9.743 1.00 94.69 109 ASP A CA 1
ATOM 883 C C . ASP A 1 109 ? -8.604 14.216 -10.935 1.00 94.69 109 ASP A C 1
ATOM 885 O O . ASP A 1 109 ? -8.534 14.614 -12.098 1.00 94.69 109 ASP A O 1
ATOM 889 N N . GLY A 1 110 ? -8.704 12.912 -10.640 1.00 91.69 110 GLY A N 1
ATOM 890 C CA . GLY A 1 110 ? -8.757 11.841 -11.644 1.00 91.69 110 GLY A CA 1
ATOM 891 C C . GLY A 1 110 ? -7.447 11.614 -12.408 1.00 91.69 110 GLY A C 1
ATOM 892 O O . GLY A 1 110 ? -7.400 10.773 -13.300 1.00 91.69 110 GLY A O 1
ATOM 893 N N . LYS A 1 111 ? -6.376 12.341 -12.070 1.00 95.62 111 LYS A N 1
ATOM 894 C CA . LYS A 1 111 ? -5.072 12.235 -12.728 1.00 95.62 111 LYS A CA 1
ATOM 895 C C . LYS A 1 111 ? -4.065 11.554 -11.822 1.00 95.62 111 LYS A C 1
ATOM 897 O O . LYS A 1 111 ? -4.024 11.806 -10.616 1.00 95.62 111 LYS A O 1
ATOM 902 N N . LEU A 1 112 ? -3.219 10.736 -12.434 1.00 97.88 112 LEU A N 1
ATOM 903 C CA . LEU A 1 112 ? -2.039 10.202 -11.780 1.00 97.88 112 LEU A CA 1
ATOM 904 C C . LEU A 1 112 ? -1.026 11.317 -11.517 1.00 97.88 112 LEU A C 1
ATOM 906 O O . LEU A 1 112 ? -0.752 12.153 -12.382 1.00 97.88 112 LEU A O 1
ATOM 910 N N . LYS A 1 113 ? -0.458 11.309 -10.315 1.00 98.25 113 LYS A N 1
ATOM 911 C CA . LYS A 1 113 ? 0.618 12.202 -9.892 1.00 98.25 113 LYS A CA 1
ATOM 912 C C . LYS A 1 113 ? 1.688 11.388 -9.170 1.00 98.25 113 LYS A C 1
ATOM 914 O O . LYS A 1 113 ? 1.397 10.379 -8.531 1.00 98.25 113 LYS A O 1
ATOM 919 N N . LEU A 1 114 ? 2.920 11.874 -9.257 1.00 98.00 114 LEU A N 1
ATOM 920 C CA . LEU A 1 114 ? 4.075 11.336 -8.556 1.00 98.00 114 LEU A CA 1
ATOM 921 C C . LEU A 1 114 ? 4.648 12.425 -7.649 1.00 98.00 114 LEU A C 1
ATOM 923 O O . LEU A 1 114 ? 4.828 13.566 -8.078 1.00 98.00 114 LEU A O 1
ATOM 927 N N . LYS A 1 115 ? 4.957 12.072 -6.403 1.00 97.06 115 LYS A N 1
ATOM 928 C CA . LYS A 1 115 ? 5.790 12.887 -5.514 1.00 97.06 115 LYS A CA 1
ATOM 929 C C . LYS A 1 115 ? 6.942 12.054 -4.971 1.00 97.06 115 LYS A C 1
ATOM 931 O O . LYS A 1 115 ? 6.86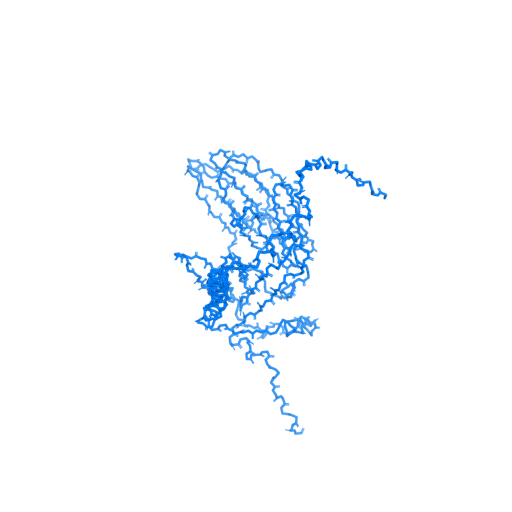3 10.830 -4.921 1.00 97.06 115 LYS A O 1
ATOM 936 N N . ILE A 1 116 ? 7.998 12.742 -4.558 1.00 94.44 116 ILE A N 1
ATOM 937 C CA . ILE A 1 116 ? 9.155 12.124 -3.921 1.00 94.44 116 ILE A CA 1
ATOM 938 C C . ILE A 1 116 ? 9.121 12.435 -2.433 1.00 94.44 116 ILE A C 1
ATOM 940 O O . ILE A 1 116 ? 9.159 13.603 -2.043 1.00 94.44 116 ILE A O 1
ATOM 944 N N . GLU A 1 117 ? 9.085 11.394 -1.612 1.00 91.75 117 GLU A N 1
ATOM 945 C CA . GLU A 1 117 ? 9.170 11.503 -0.159 1.00 91.75 117 GLU A CA 1
ATOM 946 C C . GLU A 1 117 ? 10.517 10.994 0.341 1.00 91.75 117 GLU A C 1
ATOM 948 O O . GLU A 1 117 ? 11.090 10.054 -0.204 1.00 91.75 117 GLU A O 1
ATOM 953 N N . ARG A 1 118 ? 11.042 11.639 1.385 1.00 85.19 118 ARG A N 1
ATOM 954 C CA . ARG A 1 118 ? 12.327 11.256 1.991 1.00 85.19 118 ARG A CA 1
ATOM 955 C C . ARG A 1 118 ? 12.174 10.535 3.320 1.00 85.19 118 ARG A C 1
ATOM 957 O O . ARG A 1 118 ? 13.089 9.828 3.717 1.00 85.19 118 ARG A O 1
ATOM 964 N N . ASN A 1 119 ? 11.039 10.716 3.992 1.00 81.19 119 ASN A N 1
ATOM 965 C CA . ASN A 1 119 ? 10.803 10.176 5.322 1.00 81.19 119 ASN A CA 1
ATOM 966 C C . ASN A 1 119 ? 9.526 9.332 5.315 1.00 81.19 119 ASN A C 1
ATOM 968 O O . ASN A 1 119 ? 8.515 9.810 4.800 1.00 81.19 119 ASN A O 1
ATOM 972 N N . PRO A 1 120 ? 9.543 8.113 5.882 1.00 78.31 120 PRO A N 1
ATOM 973 C CA . PRO A 1 120 ? 8.314 7.404 6.206 1.00 78.31 120 PRO A CA 1
ATOM 974 C C . PRO A 1 120 ? 7.424 8.200 7.146 1.00 78.31 120 PRO A C 1
ATOM 976 O O . PRO A 1 120 ? 7.896 8.867 8.066 1.00 78.31 120 PRO A O 1
ATOM 979 N N . HIS A 1 121 ? 6.121 8.058 6.931 1.00 78.00 121 HIS A N 1
ATOM 980 C CA . HIS A 1 121 ? 5.127 8.415 7.921 1.00 78.00 121 HIS A CA 1
ATOM 981 C C . HIS A 1 121 ? 5.167 7.375 9.043 1.00 78.00 121 HIS A C 1
ATOM 983 O O . HIS A 1 121 ? 4.849 6.213 8.823 1.00 78.00 121 HIS A O 1
ATOM 989 N N . SER A 1 122 ? 5.563 7.796 10.242 1.00 87.44 122 SER A N 1
ATOM 990 C CA . SER A 1 122 ? 5.477 6.986 11.465 1.00 87.44 122 SER A CA 1
ATOM 991 C C . SER A 1 122 ? 4.126 7.138 12.170 1.00 87.44 122 SER A C 1
ATOM 993 O O . SER A 1 122 ? 3.930 6.628 13.267 1.00 87.44 122 SER A O 1
ATOM 995 N N . SER A 1 123 ? 3.214 7.927 11.605 1.00 93.75 123 SER A N 1
ATOM 996 C CA . SER A 1 123 ? 1.880 8.154 12.147 1.00 93.75 123 SER A CA 1
ATOM 997 C C . SER A 1 123 ? 0.920 8.551 11.040 1.00 93.75 123 SER A C 1
ATOM 999 O O . SER A 1 123 ? 1.303 9.301 10.139 1.00 93.75 123 SER A O 1
ATOM 1001 N N . THR A 1 124 ? -0.325 8.100 11.147 1.00 94.12 124 THR A N 1
ATOM 1002 C CA . THR A 1 124 ? -1.427 8.524 10.279 1.00 94.12 124 THR A CA 1
ATOM 1003 C C . THR A 1 124 ? -2.531 9.121 11.137 1.00 94.12 124 THR A C 1
ATOM 1005 O O . THR A 1 124 ? -2.799 8.640 12.235 1.00 94.12 124 THR A O 1
ATOM 1008 N N . GLU A 1 125 ? -3.165 10.169 10.629 1.00 96.81 125 GLU A N 1
ATOM 1009 C CA . GLU A 1 125 ? -4.336 10.794 11.234 1.00 96.81 125 GLU A CA 1
ATOM 1010 C C . GLU A 1 125 ? -5.495 10.745 10.238 1.00 96.81 125 GLU A C 1
ATOM 1012 O O . GLU A 1 125 ? -5.292 10.934 9.036 1.00 96.81 125 GLU A O 1
ATOM 1017 N N . LEU A 1 126 ? -6.694 10.443 10.734 1.00 97.19 126 LEU A N 1
ATOM 1018 C CA . LEU A 1 126 ? -7.905 10.334 9.930 1.00 97.19 126 LEU A CA 1
ATOM 1019 C C . LEU A 1 126 ? -9.100 10.879 10.718 1.00 97.19 126 LEU A C 1
ATOM 1021 O O . LEU A 1 126 ? -9.462 10.341 11.764 1.00 97.19 126 LEU A O 1
ATOM 1025 N N . GLU A 1 127 ? -9.704 11.949 10.208 1.00 98.06 127 GLU A N 1
ATOM 1026 C CA . GLU A 1 127 ? -10.918 12.543 10.772 1.00 98.06 127 GLU A CA 1
ATOM 1027 C C . GLU A 1 127 ? -12.162 11.858 10.194 1.00 98.06 127 GLU A C 1
ATOM 1029 O O . GLU A 1 127 ? -12.316 11.763 8.974 1.00 98.06 127 GLU A O 1
ATOM 1034 N N . ILE A 1 128 ? -13.044 11.378 11.073 1.00 97.88 128 ILE A N 1
ATOM 1035 C CA . ILE A 1 128 ? -14.311 10.724 10.727 1.00 97.88 128 ILE A CA 1
ATOM 1036 C C . ILE A 1 128 ? -15.385 11.244 11.685 1.00 97.88 128 ILE A C 1
ATOM 1038 O O . ILE A 1 128 ? -15.348 10.967 12.885 1.00 97.88 128 ILE A O 1
ATOM 1042 N N . GLY A 1 129 ? -16.330 12.031 11.170 1.00 96.44 129 GLY A N 1
ATOM 1043 C CA . GLY A 1 129 ? -17.344 12.686 11.997 1.00 96.44 129 GLY A CA 1
ATOM 1044 C C . GLY A 1 129 ? -16.715 13.585 13.069 1.00 96.44 129 GLY A C 1
ATOM 1045 O O . GLY A 1 129 ? -15.968 14.510 12.756 1.00 96.44 129 GLY A O 1
ATOM 1046 N N . GLU A 1 130 ? -17.018 13.314 14.341 1.00 97.88 130 GLU A N 1
ATOM 1047 C CA . GLU A 1 130 ? -16.451 14.034 15.495 1.00 97.88 130 GLU A CA 1
ATOM 1048 C C . GLU A 1 130 ? -15.151 13.401 16.043 1.00 97.88 130 GLU A C 1
ATOM 1050 O O . GLU A 1 130 ? -14.628 13.861 17.063 1.00 97.88 130 GLU A O 1
ATOM 1055 N N . PHE A 1 131 ? -14.640 12.339 15.410 1.00 98.38 131 PHE A N 1
ATOM 1056 C CA . PHE A 1 131 ? -13.517 11.543 15.905 1.00 98.38 131 PHE A CA 1
ATOM 1057 C C . PHE A 1 131 ? -12.254 11.763 15.072 1.00 98.38 131 PHE A C 1
ATOM 1059 O O . PHE A 1 131 ? -12.277 11.699 13.844 1.00 98.38 131 PHE A O 1
ATOM 1066 N N . LEU A 1 132 ? -11.125 11.954 15.756 1.00 98.38 132 LEU A N 1
ATOM 1067 C CA . LEU A 1 132 ? -9.796 11.958 15.144 1.00 98.38 132 LEU A CA 1
ATOM 1068 C C . LEU A 1 132 ? -9.085 10.650 15.487 1.00 98.38 132 LEU A C 1
ATOM 1070 O O . LEU A 1 132 ? -8.596 10.489 16.607 1.00 98.38 132 LEU A O 1
ATOM 1074 N N . TYR A 1 133 ? -9.019 9.728 14.533 1.00 98.56 133 TYR A N 1
ATOM 1075 C CA . TYR A 1 133 ? -8.228 8.509 14.657 1.00 98.56 133 TYR A CA 1
ATOM 1076 C C . TYR A 1 133 ? -6.757 8.827 14.434 1.00 98.56 133 TYR A C 1
ATOM 1078 O O . TYR A 1 133 ? -6.404 9.524 13.482 1.00 98.56 133 TYR A O 1
ATOM 1086 N N . ARG A 1 134 ? -5.891 8.291 15.293 1.00 98.25 134 ARG A N 1
ATOM 1087 C CA . ARG A 1 134 ? -4.446 8.471 15.197 1.00 98.25 134 ARG A CA 1
ATOM 1088 C C . ARG A 1 134 ? -3.738 7.144 15.388 1.00 98.25 134 ARG A C 1
ATOM 1090 O O . ARG A 1 134 ? -3.910 6.494 16.416 1.00 98.25 134 ARG A O 1
ATOM 1097 N N . SER A 1 135 ? -2.920 6.777 14.409 1.00 96.88 135 SER A N 1
ATOM 1098 C CA . SER A 1 135 ? -2.000 5.651 14.506 1.00 96.88 135 SER A CA 1
ATOM 1099 C C . SER A 1 135 ? -0.565 6.116 14.708 1.00 96.88 135 SER A C 1
ATOM 1101 O O . SER A 1 135 ? -0.173 7.185 14.235 1.00 96.88 135 SER A O 1
ATOM 1103 N N . ILE A 1 136 ? 0.229 5.296 15.392 1.00 94.62 136 ILE A N 1
ATOM 1104 C CA . ILE A 1 136 ? 1.667 5.479 15.572 1.00 94.62 136 ILE A CA 1
ATOM 1105 C C . ILE A 1 136 ? 2.359 4.136 15.317 1.00 94.62 136 ILE A C 1
ATOM 1107 O O . ILE A 1 136 ? 2.001 3.131 15.924 1.00 94.62 136 ILE A O 1
ATOM 1111 N N . ASP A 1 137 ? 3.375 4.141 14.460 1.00 94.00 137 ASP A N 1
ATOM 1112 C CA . ASP A 1 137 ? 4.309 3.041 14.214 1.00 94.00 137 ASP A CA 1
ATOM 1113 C C . ASP A 1 137 ? 5.695 3.472 14.717 1.00 94.00 137 ASP A C 1
ATOM 1115 O O . ASP A 1 137 ? 6.285 4.425 14.197 1.00 94.00 137 ASP A O 1
ATOM 1119 N N . LYS A 1 138 ? 6.207 2.808 15.761 1.00 92.25 138 LYS A N 1
ATOM 1120 C CA . LYS A 1 138 ? 7.562 3.043 16.298 1.00 92.25 138 LYS A CA 1
ATOM 1121 C C . LYS A 1 138 ? 8.491 1.865 15.985 1.00 92.25 138 LYS A C 1
ATOM 1123 O O . LYS A 1 138 ? 9.514 1.699 16.650 1.00 92.25 138 LYS A O 1
ATOM 1128 N N . GLY A 1 139 ? 8.161 1.045 14.987 1.00 88.88 139 GLY A N 1
ATOM 1129 C CA . GLY A 1 139 ? 8.955 -0.105 14.574 1.00 88.88 139 GLY A CA 1
ATOM 1130 C C . GLY A 1 139 ? 9.117 -1.120 15.704 1.00 88.88 139 GLY A C 1
ATOM 1131 O O . GLY A 1 139 ? 8.144 -1.578 16.302 1.00 88.88 139 GLY A O 1
ATOM 1132 N N . GLU A 1 140 ? 10.357 -1.478 16.029 1.00 87.75 140 GLU A N 1
ATOM 1133 C CA . GLU A 1 140 ? 10.668 -2.444 17.095 1.00 87.75 140 GLU A CA 1
ATOM 1134 C C . GLU A 1 140 ? 10.203 -1.999 18.491 1.00 87.75 140 GLU A C 1
ATOM 1136 O O . GLU A 1 140 ? 10.081 -2.825 19.394 1.00 87.75 140 GLU A O 1
ATOM 1141 N N . PHE A 1 141 ? 9.899 -0.711 18.671 1.00 90.94 141 PHE A N 1
ATOM 1142 C CA . PHE A 1 141 ? 9.406 -0.155 19.933 1.00 90.94 141 PHE A CA 1
ATOM 1143 C C . PHE A 1 141 ? 7.874 -0.195 20.061 1.00 90.94 141 PHE A C 1
ATOM 1145 O O . PHE A 1 141 ? 7.322 0.381 21.000 1.00 90.94 141 PHE A O 1
ATOM 1152 N N . GLY A 1 142 ? 7.194 -0.878 19.136 1.00 91.12 142 GLY A N 1
ATOM 1153 C CA . GLY A 1 142 ? 5.743 -1.028 19.113 1.00 91.12 142 GLY A CA 1
ATOM 1154 C C . GLY A 1 142 ? 5.021 0.211 18.592 1.00 91.12 142 GLY A C 1
ATOM 1155 O O . GLY A 1 142 ? 5.616 1.130 18.044 1.00 91.12 142 GLY A O 1
ATOM 1156 N N . GLY A 1 143 ? 3.713 0.250 18.778 1.00 95.44 143 GLY A N 1
ATOM 1157 C CA . GLY A 1 143 ? 2.868 1.293 18.223 1.00 95.44 143 GLY A CA 1
ATOM 1158 C C . GLY A 1 143 ? 1.501 1.271 18.875 1.00 95.44 143 GLY A C 1
ATOM 1159 O O . GLY A 1 143 ? 1.245 0.472 19.778 1.00 95.44 143 GLY A O 1
ATOM 1160 N N . GLU A 1 144 ? 0.625 2.147 18.417 1.00 97.62 144 GLU A N 1
ATOM 1161 C CA . GLU A 1 144 ? -0.743 2.194 18.911 1.00 97.62 144 GLU A CA 1
ATOM 1162 C C . GLU A 1 144 ? -1.693 2.791 17.881 1.00 97.62 144 GLU A C 1
ATOM 1164 O O . GLU A 1 144 ? -1.297 3.539 16.984 1.00 97.62 144 GLU A O 1
ATOM 1169 N N . LEU A 1 145 ? -2.967 2.472 18.053 1.00 98.56 145 LEU A N 1
ATOM 1170 C CA . LEU A 1 145 ? -4.088 3.175 17.463 1.00 98.56 145 LEU A CA 1
ATOM 1171 C C . LEU A 1 145 ? -5.057 3.553 18.576 1.00 98.56 145 LEU A C 1
ATOM 1173 O O . LEU A 1 145 ? -5.422 2.727 19.416 1.00 98.56 145 LEU A O 1
ATOM 1177 N N . GLY A 1 146 ? -5.528 4.788 18.516 1.00 98.44 146 GLY A N 1
ATOM 1178 C CA . GLY A 1 146 ? -6.638 5.276 19.315 1.00 98.44 146 GLY A CA 1
ATOM 1179 C C . GLY A 1 146 ? -7.378 6.386 18.586 1.00 98.44 146 GLY A C 1
ATOM 1180 O O . GLY A 1 146 ? -7.043 6.739 17.451 1.00 98.44 146 GLY A O 1
ATOM 1181 N N . TYR A 1 147 ? -8.384 6.946 19.242 1.00 98.62 147 TYR A N 1
ATOM 1182 C CA . TYR A 1 147 ? -9.127 8.090 18.727 1.00 98.62 147 TYR A CA 1
ATOM 1183 C C . TYR A 1 147 ? -9.232 9.192 19.773 1.00 98.62 147 TYR A C 1
ATOM 1185 O O . TYR A 1 147 ? -9.192 8.941 20.975 1.00 98.62 147 TYR A O 1
ATOM 1193 N N . THR A 1 148 ? -9.372 10.427 19.304 1.00 98.62 148 THR A N 1
ATOM 1194 C CA . THR A 1 148 ? -9.655 11.586 20.149 1.00 98.62 148 THR A CA 1
ATOM 1195 C C . THR A 1 148 ? -11.106 12.008 19.977 1.00 98.62 148 THR A C 1
ATOM 1197 O O . THR A 1 148 ? -11.561 12.194 18.849 1.00 98.62 148 THR A O 1
ATOM 1200 N N . TYR A 1 149 ? -11.813 12.194 21.091 1.00 98.25 149 TYR A N 1
ATOM 1201 C CA . TYR A 1 149 ? -13.168 12.737 21.136 1.00 98.25 149 TYR A CA 1
ATOM 1202 C C . TYR A 1 149 ? -13.250 13.825 22.202 1.00 98.25 149 TYR A C 1
ATOM 1204 O O . TYR A 1 149 ? -12.880 13.602 23.352 1.00 98.25 149 TYR A O 1
ATOM 1212 N N . ARG A 1 150 ? -13.710 15.026 21.826 1.00 97.38 150 ARG A N 1
ATOM 1213 C CA . ARG A 1 150 ? -13.818 16.186 22.740 1.00 97.38 150 ARG A CA 1
ATOM 1214 C C . ARG A 1 150 ? -12.526 16.479 23.528 1.00 97.38 150 ARG A C 1
ATOM 1216 O O . ARG A 1 150 ? -12.576 16.933 24.667 1.00 97.38 150 ARG A O 1
ATOM 1223 N N . GLY A 1 151 ? -11.372 16.240 22.901 1.00 97.38 151 GLY A N 1
ATOM 1224 C CA . GLY A 1 151 ? -10.045 16.462 23.486 1.00 97.38 151 GLY A CA 1
ATOM 1225 C C . GLY A 1 151 ? -9.518 15.331 24.378 1.00 97.38 151 GLY A C 1
ATOM 1226 O O . GLY A 1 151 ? -8.399 15.446 24.870 1.00 97.38 151 GLY A O 1
ATOM 1227 N N . GLU A 1 152 ? -10.275 14.250 24.572 1.00 98.25 152 GLU A N 1
ATOM 1228 C CA . GLU A 1 152 ? -9.849 13.062 25.320 1.00 98.25 152 GLU A CA 1
ATOM 1229 C C . GLU A 1 152 ? -9.435 11.937 24.363 1.00 98.25 152 GLU A C 1
ATOM 1231 O O . GLU A 1 152 ? -10.092 11.724 23.345 1.00 98.25 152 GLU A O 1
ATOM 1236 N N . TYR A 1 153 ? -8.337 11.242 24.678 1.00 98.12 153 TYR A N 1
ATOM 1237 C CA . TYR A 1 153 ? -7.791 10.147 23.872 1.00 98.12 153 TYR A CA 1
ATOM 1238 C C . TYR A 1 153 ? -8.188 8.783 24.440 1.00 98.12 153 TYR A C 1
ATOM 1240 O O . TYR A 1 153 ? -8.003 8.523 25.629 1.00 98.12 153 TYR A O 1
ATOM 1248 N N . PHE A 1 154 ? -8.660 7.899 23.565 1.00 98.38 154 PHE A N 1
ATOM 1249 C CA . PHE A 1 154 ? -9.123 6.556 23.891 1.00 98.38 154 PHE A CA 1
ATOM 1250 C C . PHE A 1 154 ? -8.317 5.521 23.086 1.00 98.38 154 PHE A C 1
ATOM 1252 O O . PHE A 1 154 ? -8.394 5.523 21.852 1.00 98.38 154 PHE A O 1
ATOM 1259 N N . PRO A 1 155 ? -7.532 4.643 23.740 1.00 98.19 155 PRO A N 1
ATOM 1260 C CA . PRO A 1 155 ? -6.756 3.617 23.048 1.00 98.19 155 PRO A CA 1
ATOM 1261 C C . PRO A 1 155 ? -7.665 2.493 22.533 1.00 98.19 155 PRO A C 1
ATOM 1263 O O . PRO A 1 155 ? -8.604 2.080 23.212 1.00 98.19 155 PRO A O 1
ATOM 1266 N N . LEU A 1 156 ? -7.359 1.967 21.346 1.00 98.12 156 LEU A N 1
ATOM 1267 C CA . LEU A 1 156 ? -8.120 0.890 20.702 1.00 98.12 156 LEU A CA 1
ATOM 1268 C C . LEU A 1 156 ? -7.296 -0.377 20.470 1.00 98.12 156 LEU A C 1
ATOM 1270 O O . LEU A 1 156 ? -7.821 -1.480 20.633 1.00 98.12 156 LEU A O 1
ATOM 1274 N N . LEU A 1 157 ? -6.033 -0.220 20.068 1.00 97.94 157 LEU A N 1
ATOM 1275 C CA . LEU A 1 157 ? -5.149 -1.314 19.674 1.00 97.94 157 LEU A CA 1
ATOM 1276 C C . LEU A 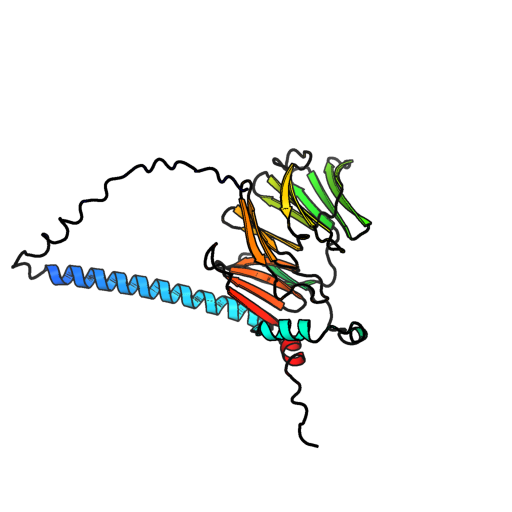1 157 ? -3.691 -0.957 19.985 1.00 97.94 157 LEU A C 1
ATOM 1278 O O . LEU A 1 157 ? -3.237 0.137 19.659 1.00 97.94 157 LEU A O 1
ATOM 1282 N N . GLU A 1 158 ? -2.949 -1.901 20.560 1.00 97.38 158 GLU A N 1
ATOM 1283 C CA . GLU A 1 158 ? -1.487 -1.843 20.659 1.00 97.38 158 GLU A CA 1
ATOM 1284 C C . GLU A 1 158 ? -0.876 -2.596 19.471 1.00 97.38 158 GLU A C 1
ATOM 1286 O O . GLU A 1 158 ? -1.240 -3.742 19.204 1.00 97.38 158 GLU A O 1
ATOM 1291 N N . GLY A 1 159 ? 0.049 -1.964 18.750 1.00 95.38 159 GLY A N 1
ATOM 1292 C CA . GLY A 1 159 ? 0.673 -2.539 17.558 1.00 95.38 159 GLY A CA 1
ATOM 1293 C C . GLY A 1 159 ? 1.093 -1.488 16.535 1.00 95.38 159 GLY A C 1
ATOM 1294 O O . GLY A 1 159 ? 0.658 -0.339 16.585 1.00 95.38 159 GLY A O 1
ATOM 1295 N N . ASN A 1 160 ? 1.944 -1.881 15.590 1.00 95.56 160 ASN A N 1
ATOM 1296 C CA . ASN A 1 160 ? 2.438 -0.978 14.551 1.00 95.56 160 ASN A CA 1
ATOM 1297 C C . ASN A 1 160 ? 1.386 -0.816 13.457 1.00 95.56 160 ASN A C 1
ATOM 1299 O O . ASN A 1 160 ? 1.355 -1.570 12.482 1.00 95.56 160 ASN A O 1
ATOM 1303 N N . VAL A 1 161 ? 0.492 0.154 13.638 1.00 96.12 161 VAL A N 1
ATOM 1304 C CA . VAL A 1 161 ? -0.568 0.441 12.671 1.00 96.12 161 VAL A CA 1
ATOM 1305 C C . VAL A 1 161 ? -0.016 1.292 11.532 1.00 96.12 161 VAL A C 1
ATOM 1307 O O . VAL A 1 161 ? 0.242 2.489 11.680 1.00 96.12 161 VAL A O 1
ATOM 1310 N N . ARG A 1 162 ? 0.125 0.651 10.373 1.00 93.44 162 ARG A N 1
ATOM 1311 C CA . ARG A 1 162 ? 0.760 1.200 9.171 1.00 93.44 162 ARG A CA 1
ATOM 1312 C C . ARG A 1 162 ? -0.210 1.911 8.242 1.00 93.44 162 ARG A C 1
ATOM 1314 O O . ARG A 1 162 ? 0.178 2.861 7.568 1.00 93.44 162 ARG A O 1
ATOM 1321 N N . LYS A 1 163 ? -1.472 1.474 8.200 1.00 95.75 163 LYS A N 1
ATOM 1322 C CA . LYS A 1 163 ? -2.489 2.079 7.334 1.00 95.75 163 LYS A CA 1
ATOM 1323 C C . LYS A 1 163 ? -3.868 2.056 7.975 1.00 95.75 163 LYS A C 1
ATOM 1325 O O . LYS A 1 163 ? -4.257 1.072 8.600 1.00 95.75 163 LYS A O 1
ATOM 1330 N N . LEU A 1 164 ? -4.599 3.141 7.748 1.00 97.56 164 LEU A N 1
ATOM 1331 C CA . LEU A 1 164 ? -6.017 3.297 8.041 1.00 97.56 164 LEU A CA 1
ATOM 1332 C C . LEU A 1 164 ? -6.745 3.541 6.719 1.00 97.56 164 LEU A C 1
ATOM 1334 O O . LEU A 1 164 ? -6.306 4.386 5.934 1.00 97.56 164 LEU A O 1
ATOM 1338 N N . ILE A 1 165 ? -7.823 2.802 6.454 1.00 97.19 165 ILE A N 1
ATOM 1339 C CA . ILE A 1 165 ? -8.628 2.974 5.240 1.00 97.19 165 ILE A CA 1
ATOM 1340 C C . ILE A 1 165 ? -10.109 2.957 5.599 1.00 97.19 165 ILE A C 1
ATOM 1342 O O . ILE A 1 165 ? -10.637 1.937 6.035 1.00 97.19 165 ILE A O 1
ATOM 1346 N N . LEU A 1 166 ? -10.777 4.089 5.387 1.00 97.25 166 LEU A N 1
ATOM 1347 C CA . LEU A 1 166 ? -12.228 4.196 5.500 1.00 97.25 166 LEU A CA 1
ATOM 1348 C C . LEU A 1 166 ? -12.885 3.713 4.202 1.00 97.25 166 LEU A C 1
ATOM 1350 O O . LEU A 1 166 ? -12.548 4.197 3.120 1.00 97.25 166 LEU A O 1
ATOM 1354 N N . TYR A 1 167 ? -13.835 2.787 4.313 1.00 96.19 167 TYR A N 1
ATOM 1355 C CA . TYR A 1 167 ? -14.646 2.310 3.197 1.00 96.19 167 TYR A CA 1
ATOM 1356 C C . TYR A 1 167 ? -16.096 2.101 3.635 1.00 96.19 167 TYR A C 1
ATOM 1358 O O . TYR A 1 167 ? -16.413 1.186 4.399 1.00 96.19 167 TYR A O 1
ATOM 1366 N N . GLY A 1 168 ? -16.981 2.975 3.153 1.00 95.19 168 GLY A N 1
ATOM 1367 C CA . GLY A 1 168 ? -18.319 3.107 3.723 1.00 95.19 168 GLY A CA 1
ATOM 1368 C C . GLY A 1 168 ? -18.224 3.538 5.188 1.00 95.19 168 GLY A C 1
ATOM 1369 O O . GLY A 1 168 ? -17.500 4.477 5.505 1.00 95.19 168 GLY A O 1
ATOM 1370 N N . GLU A 1 169 ? -18.920 2.822 6.066 1.00 97.19 169 GLU A N 1
ATOM 1371 C CA . GLU A 1 169 ? -18.882 3.031 7.522 1.00 97.19 169 GLU A CA 1
ATOM 1372 C C . GLU A 1 169 ? -17.715 2.285 8.192 1.00 97.19 169 GLU A C 1
ATOM 1374 O O . GLU A 1 169 ? -17.389 2.553 9.344 1.00 97.19 169 GLU A O 1
ATOM 1379 N N . LYS A 1 170 ? -17.047 1.368 7.479 1.00 97.50 170 LYS A N 1
ATOM 1380 C CA . LYS A 1 170 ? -16.000 0.511 8.043 1.00 97.50 170 LYS A CA 1
ATOM 1381 C C . LYS A 1 170 ? -14.633 1.189 7.997 1.00 97.50 170 LYS A C 1
ATOM 1383 O O . LYS A 1 170 ? -14.210 1.668 6.943 1.00 97.50 170 LYS A O 1
ATOM 1388 N N . LEU A 1 171 ? -13.887 1.123 9.097 1.00 98.19 171 LEU A N 1
ATOM 1389 C CA . LEU A 1 171 ? -12.474 1.506 9.144 1.00 98.19 171 LEU A CA 1
ATOM 1390 C C . LEU A 1 171 ? -11.587 0.259 9.178 1.00 98.19 171 LEU A C 1
ATOM 1392 O O . LEU A 1 171 ? -11.517 -0.436 10.190 1.00 98.19 171 LEU A O 1
ATOM 1396 N N . TYR A 1 172 ? -10.881 -0.005 8.081 1.00 98.06 172 TYR A N 1
ATOM 1397 C CA . TYR A 1 172 ? -9.864 -1.051 8.011 1.00 98.06 172 TYR A CA 1
ATOM 1398 C C . TYR A 1 172 ? -8.542 -0.560 8.591 1.00 98.06 172 TYR A C 1
ATOM 1400 O O . TYR A 1 172 ? -8.092 0.556 8.317 1.00 98.06 172 TYR A O 1
ATOM 1408 N N . ILE A 1 173 ? -7.905 -1.426 9.372 1.00 98.25 173 ILE A N 1
ATOM 1409 C CA . ILE A 1 173 ? -6.662 -1.152 10.087 1.00 98.25 173 ILE A CA 1
ATOM 1410 C C . ILE A 1 173 ? -5.659 -2.225 9.690 1.00 98.25 173 ILE A C 1
ATOM 1412 O O . ILE A 1 173 ? -5.888 -3.417 9.901 1.00 98.25 173 ILE A O 1
ATOM 1416 N N . LEU A 1 174 ? -4.544 -1.796 9.115 1.00 97.69 174 LEU A N 1
ATOM 1417 C CA . LEU A 1 174 ? -3.461 -2.679 8.719 1.00 97.69 174 LEU A CA 1
ATOM 1418 C C . LEU A 1 174 ? -2.314 -2.517 9.708 1.00 97.69 174 LEU A C 1
ATOM 1420 O O . LEU A 1 174 ? -1.717 -1.444 9.820 1.00 97.69 174 LEU A O 1
ATOM 1424 N N . GLU A 1 175 ? -2.028 -3.597 10.421 1.00 97.00 175 GLU A N 1
ATOM 1425 C CA . GLU A 1 175 ? -0.995 -3.680 11.447 1.00 97.00 175 GLU A CA 1
ATOM 1426 C C . GLU A 1 175 ? 0.100 -4.645 10.995 1.00 97.00 175 GLU A C 1
ATOM 1428 O O . GLU A 1 175 ? -0.174 -5.633 10.308 1.00 97.00 175 GLU A O 1
ATOM 1433 N N . GLY A 1 176 ? 1.348 -4.361 11.355 1.00 94.88 176 GLY A N 1
ATOM 1434 C CA . GLY A 1 176 ? 2.423 -5.327 11.191 1.00 94.88 176 GLY A CA 1
ATOM 1435 C C . GLY A 1 176 ? 3.800 -4.792 11.547 1.00 94.88 176 GLY A C 1
ATOM 1436 O O . GLY A 1 176 ? 4.077 -3.595 11.476 1.00 94.88 176 GLY A O 1
ATOM 1437 N N . LEU A 1 177 ? 4.692 -5.716 11.894 1.00 90.44 177 LEU A N 1
ATOM 1438 C CA . LEU A 1 177 ? 6.099 -5.442 12.168 1.00 90.44 177 LEU A CA 1
ATOM 1439 C C . LEU A 1 177 ? 6.961 -6.212 11.176 1.00 90.44 177 LEU A C 1
ATOM 1441 O O . LEU A 1 177 ? 6.832 -7.429 11.048 1.00 90.44 177 LEU A O 1
ATOM 1445 N N . ASP A 1 178 ? 7.873 -5.496 10.530 1.00 83.69 178 ASP A N 1
ATOM 1446 C CA . ASP A 1 178 ? 8.820 -6.061 9.579 1.00 83.69 178 ASP A CA 1
ATOM 1447 C C . ASP A 1 178 ? 10.202 -6.228 10.231 1.00 83.69 178 ASP A C 1
ATOM 1449 O O . ASP A 1 178 ? 11.106 -5.422 10.030 1.00 83.69 178 ASP A O 1
ATOM 1453 N N . HIS A 1 179 ? 10.334 -7.224 11.116 1.00 78.50 179 HIS A N 1
ATOM 1454 C CA . HIS A 1 179 ? 11.594 -7.529 11.805 1.00 78.50 179 HIS A CA 1
ATOM 1455 C C . HIS A 1 179 ? 11.688 -9.016 12.185 1.00 78.50 179 HIS A C 1
ATOM 1457 O O . HIS A 1 179 ? 10.847 -9.502 12.939 1.00 78.50 179 HIS A O 1
ATOM 1463 N N . MET A 1 180 ? 12.732 -9.718 11.711 1.00 70.62 180 MET A N 1
ATOM 1464 C CA . MET A 1 180 ? 13.059 -11.156 11.887 1.00 70.62 180 MET A CA 1
ATOM 1465 C C . MET A 1 180 ? 11.962 -12.170 11.510 1.00 70.62 180 MET A C 1
ATOM 1467 O O . MET A 1 180 ? 12.212 -13.087 10.734 1.00 70.62 180 MET A O 1
ATOM 1471 N N . MET A 1 181 ? 10.761 -12.026 12.063 1.00 74.94 181 MET A N 1
ATOM 1472 C CA . MET A 1 181 ? 9.540 -12.727 11.684 1.00 74.94 181 MET A CA 1
ATOM 1473 C C . MET A 1 181 ? 8.512 -11.677 11.268 1.00 74.94 181 MET A C 1
ATOM 1475 O O . MET A 1 181 ? 7.761 -11.170 12.103 1.00 74.94 181 MET A O 1
ATOM 1479 N N . SER A 1 182 ? 8.517 -11.338 9.977 1.00 83.88 182 SER A N 1
ATOM 1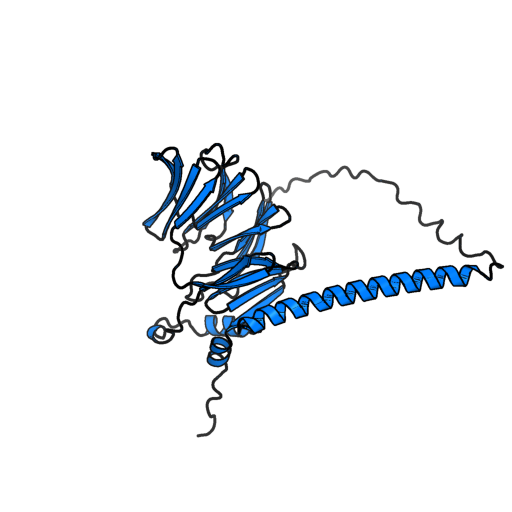480 C CA . SER A 1 182 ? 7.542 -10.405 9.416 1.00 83.88 182 SER A CA 1
ATOM 1481 C C . SER A 1 182 ? 6.142 -10.992 9.565 1.00 83.88 182 SER A C 1
ATOM 1483 O O . SER A 1 182 ? 5.904 -12.155 9.237 1.00 83.88 182 SER A O 1
ATOM 1485 N N . ARG A 1 183 ? 5.223 -10.203 10.116 1.00 91.00 183 ARG A N 1
ATOM 1486 C CA . ARG A 1 183 ? 3.820 -10.586 10.286 1.00 91.00 183 ARG A CA 1
ATOM 1487 C C . ARG A 1 183 ? 2.940 -9.365 10.120 1.00 91.00 183 ARG A C 1
ATOM 1489 O O . ARG A 1 183 ? 3.335 -8.262 10.503 1.00 91.00 183 ARG A O 1
ATOM 1496 N N . GLY A 1 184 ? 1.737 -9.591 9.620 1.00 96.25 184 GLY A N 1
ATOM 1497 C CA . GLY A 1 184 ? 0.728 -8.553 9.523 1.00 96.25 184 GLY A CA 1
ATOM 1498 C C . GLY A 1 184 ? -0.647 -9.065 9.905 1.00 96.25 184 GLY A C 1
ATOM 1499 O O . GLY A 1 184 ? -0.899 -10.272 9.953 1.00 96.25 184 GLY A O 1
ATOM 1500 N N . VAL A 1 185 ? -1.542 -8.131 10.183 1.00 97.38 185 VAL A N 1
ATOM 1501 C CA . VAL A 1 185 ? -2.931 -8.401 10.534 1.00 97.38 185 VAL A CA 1
ATOM 1502 C C . VAL A 1 185 ? -3.810 -7.329 9.904 1.00 97.38 185 VAL A C 1
ATOM 1504 O O . VAL A 1 185 ? -3.454 -6.151 9.871 1.00 97.38 185 VAL A O 1
ATOM 1507 N N . VAL A 1 186 ? -4.972 -7.747 9.410 1.00 98.31 186 VAL A N 1
ATOM 1508 C CA . VAL A 1 186 ? -6.046 -6.833 9.020 1.00 98.31 186 VAL A CA 1
ATOM 1509 C C . VAL A 1 186 ? -7.104 -6.866 10.110 1.00 98.31 186 VAL A C 1
ATOM 1511 O O . VAL A 1 186 ? -7.641 -7.933 10.425 1.00 98.31 186 VAL A O 1
ATOM 1514 N N . TYR A 1 187 ? -7.411 -5.699 10.661 1.00 98.25 187 TYR A N 1
ATOM 1515 C CA . TYR A 1 187 ? -8.554 -5.484 11.535 1.00 98.25 187 TYR A CA 1
ATOM 1516 C C . TYR A 1 187 ? -9.592 -4.584 10.863 1.00 98.25 187 TYR A C 1
ATOM 1518 O O . TYR A 1 187 ? -9.299 -3.892 9.886 1.00 98.25 187 TYR A O 1
ATOM 1526 N N . VAL A 1 188 ? -10.798 -4.572 11.421 1.00 98.06 188 VAL A N 1
ATOM 1527 C CA . VAL A 1 188 ? -11.887 -3.683 11.028 1.00 98.06 188 VAL A CA 1
ATOM 1528 C C . VAL A 1 188 ? -12.591 -3.128 12.264 1.00 98.06 188 VAL A C 1
ATOM 1530 O O . VAL A 1 188 ? -12.809 -3.842 13.240 1.00 98.06 188 VAL A O 1
ATOM 1533 N N . ILE A 1 189 ? -12.955 -1.851 12.223 1.00 98.25 189 ILE A N 1
ATOM 1534 C CA . ILE A 1 189 ? -13.993 -1.271 13.079 1.00 98.25 189 ILE A CA 1
ATOM 1535 C C . ILE A 1 189 ? -15.244 -1.157 12.199 1.00 98.25 189 ILE A C 1
ATOM 1537 O O . ILE A 1 189 ? -15.186 -0.432 11.202 1.00 98.25 189 ILE A O 1
ATOM 1541 N N . PRO A 1 190 ? -16.338 -1.887 12.495 1.00 97.81 190 PRO A N 1
ATOM 1542 C CA . PRO A 1 190 ? -17.502 -1.950 11.605 1.00 97.81 190 PRO A CA 1
ATOM 1543 C C . PRO A 1 190 ? -18.206 -0.608 11.375 1.00 97.81 190 PRO A C 1
ATOM 1545 O O . PRO A 1 190 ? -18.751 -0.398 10.296 1.00 97.81 190 PRO A O 1
ATOM 1548 N N . ASP A 1 191 ? -18.173 0.270 12.379 1.00 97.88 191 ASP A N 1
ATOM 1549 C CA . ASP A 1 191 ? -18.754 1.611 12.355 1.00 97.88 191 ASP A CA 1
ATOM 1550 C C . ASP A 1 191 ? -17.726 2.616 12.893 1.00 97.88 191 ASP A C 1
ATOM 1552 O O . ASP A 1 191 ? -17.446 2.685 14.090 1.00 97.88 191 ASP A O 1
ATOM 1556 N N . ALA A 1 192 ? -17.118 3.374 11.988 1.00 97.75 192 ALA A N 1
ATOM 1557 C CA . ALA A 1 192 ? -16.082 4.344 12.301 1.00 97.75 192 ALA A CA 1
ATOM 1558 C C . ALA A 1 192 ? -16.631 5.632 12.943 1.00 97.75 192 ALA A C 1
ATOM 1560 O O . ALA A 1 192 ? -15.856 6.378 13.546 1.00 97.75 192 ALA A O 1
ATOM 1561 N N . GLU A 1 193 ? -17.941 5.889 12.852 1.00 97.75 193 GLU A N 1
ATOM 1562 C CA . GLU A 1 193 ? -18.618 6.977 13.571 1.00 97.75 193 GLU A CA 1
ATOM 1563 C C . GLU A 1 193 ? -19.068 6.550 14.979 1.00 97.75 193 GLU A C 1
ATOM 1565 O O . GLU A 1 193 ? -19.446 7.390 15.794 1.00 97.75 193 GLU A O 1
ATOM 1570 N N . ASN A 1 194 ? -18.963 5.262 15.309 1.00 97.62 194 ASN A N 1
ATOM 1571 C CA . ASN A 1 194 ? -19.160 4.731 16.654 1.00 97.62 194 ASN A CA 1
ATOM 1572 C C . ASN A 1 194 ? -17.974 3.828 17.053 1.00 97.62 194 ASN A C 1
ATOM 1574 O O . ASN A 1 194 ? -18.098 2.596 17.036 1.00 97.62 194 ASN A O 1
ATOM 1578 N N . PRO A 1 195 ? -16.811 4.428 17.399 1.00 96.44 195 PRO A N 1
ATOM 1579 C CA . PRO A 1 195 ? -15.575 3.691 17.627 1.00 96.44 195 PRO A CA 1
ATOM 1580 C C . PRO A 1 195 ? -15.754 2.523 18.608 1.00 96.44 195 PRO A C 1
ATOM 1582 O O . PRO A 1 195 ? -16.278 2.676 19.712 1.00 96.44 195 PRO A O 1
ATOM 1585 N N . SER A 1 196 ? -15.272 1.347 18.216 1.00 97.25 196 SER A N 1
ATOM 1586 C CA . SER A 1 196 ? -15.293 0.120 19.017 1.00 97.25 196 SER A CA 1
ATOM 1587 C C . SER A 1 196 ? -13.952 -0.609 18.912 1.00 97.25 196 SER A C 1
ATOM 1589 O O . SER A 1 196 ? -13.075 -0.212 18.141 1.00 97.25 196 SER A O 1
ATOM 1591 N N . HIS A 1 197 ? -13.750 -1.654 19.721 1.00 97.25 197 HIS A N 1
ATOM 1592 C CA . HIS A 1 197 ? -12.524 -2.445 19.635 1.00 97.25 197 HIS A CA 1
ATOM 1593 C C . HIS A 1 197 ? -12.398 -3.106 18.252 1.00 97.25 197 HIS A C 1
ATOM 1595 O O . HIS A 1 197 ? -13.357 -3.740 17.812 1.00 97.25 197 HIS A O 1
ATOM 1601 N N . PRO A 1 198 ? -11.230 -3.009 17.586 1.00 98.31 198 PRO A N 1
ATOM 1602 C CA . PRO A 1 198 ? -11.041 -3.604 16.269 1.00 98.31 198 PRO A CA 1
ATOM 1603 C C . PRO A 1 198 ? -11.237 -5.125 16.259 1.00 98.31 198 PRO A C 1
ATOM 1605 O O . PRO A 1 198 ? -10.661 -5.855 17.070 1.00 98.31 198 PRO A O 1
ATOM 1608 N N . GLU A 1 199 ? -11.998 -5.614 15.286 1.00 97.88 199 GLU A N 1
ATOM 1609 C CA . GLU A 1 199 ? -12.219 -7.034 15.028 1.00 97.88 199 GLU A CA 1
ATOM 1610 C C . GLU A 1 199 ? -11.194 -7.547 14.017 1.00 97.88 199 GLU A C 1
ATOM 1612 O O . GLU A 1 199 ? -10.920 -6.897 13.010 1.00 97.88 199 GLU A O 1
ATOM 1617 N N . ARG A 1 200 ? -10.594 -8.717 14.259 1.00 97.56 200 ARG A N 1
ATOM 1618 C CA . ARG A 1 200 ? -9.614 -9.286 13.322 1.00 97.56 200 ARG A CA 1
ATOM 1619 C C . ARG A 1 200 ? -10.323 -9.905 12.118 1.00 97.56 200 ARG A C 1
ATOM 1621 O O . ARG A 1 200 ? -11.047 -10.880 12.288 1.00 97.56 200 ARG A O 1
ATOM 1628 N N . VAL A 1 201 ? -9.992 -9.425 10.922 1.00 97.19 201 VAL A N 1
ATOM 1629 C CA . VAL A 1 201 ? -10.436 -9.987 9.637 1.00 97.19 201 VAL A CA 1
ATOM 1630 C C . VAL A 1 201 ? -9.564 -11.185 9.260 1.00 97.19 201 VAL A C 1
ATOM 1632 O O . VAL A 1 201 ? -10.042 -12.311 9.172 1.00 97.19 201 VAL A O 1
ATOM 1635 N N . THR A 1 202 ? -8.253 -10.976 9.096 1.00 97.62 202 THR A N 1
ATOM 1636 C CA . THR A 1 202 ? -7.315 -12.045 8.711 1.00 97.62 202 THR A CA 1
ATOM 1637 C C . THR A 1 202 ? -5.892 -11.779 9.204 1.00 97.62 202 THR A C 1
ATOM 1639 O O . THR A 1 202 ? -5.541 -10.658 9.572 1.00 97.62 202 THR A O 1
ATOM 1642 N N . LEU A 1 203 ? -5.064 -12.825 9.195 1.00 97.00 203 LEU A N 1
ATOM 1643 C CA . LEU A 1 203 ? -3.611 -12.722 9.323 1.00 97.00 203 LEU A CA 1
ATOM 1644 C C . LEU A 1 203 ? -2.978 -12.585 7.934 1.00 97.00 203 LEU A C 1
ATOM 1646 O O . LEU A 1 203 ? -3.455 -13.179 6.966 1.00 97.00 203 LEU A O 1
ATOM 1650 N N . LEU A 1 204 ? -1.884 -11.836 7.857 1.00 96.94 204 LEU A N 1
ATOM 1651 C CA . LEU A 1 204 ? -1.059 -11.681 6.666 1.00 96.94 204 LEU A CA 1
ATOM 1652 C C . LEU A 1 204 ? 0.265 -12.435 6.846 1.00 96.94 204 LEU A C 1
ATOM 1654 O O . LEU A 1 204 ? 0.784 -12.507 7.965 1.00 96.94 204 LEU A O 1
ATOM 1658 N N . PRO A 1 205 ? 0.836 -12.979 5.757 1.00 95.12 205 PRO A N 1
ATOM 1659 C CA . PRO A 1 205 ? 2.116 -13.685 5.806 1.00 95.12 205 PRO A CA 1
ATOM 1660 C C . PRO A 1 205 ? 3.305 -12.765 6.121 1.00 95.12 205 PRO A C 1
ATOM 1662 O O . PRO A 1 205 ? 4.367 -13.261 6.480 1.00 95.12 205 PRO A O 1
ATOM 1665 N N . GLU A 1 206 ? 3.134 -11.449 5.991 1.00 94.88 206 GLU A N 1
ATOM 1666 C CA . GLU A 1 206 ? 4.139 -10.424 6.271 1.00 94.88 206 GLU A CA 1
ATOM 1667 C C . GLU A 1 206 ? 3.475 -9.111 6.706 1.00 94.88 206 GLU A C 1
ATOM 1669 O O . GLU A 1 206 ? 2.252 -8.963 6.610 1.00 94.88 206 GLU A O 1
ATOM 1674 N N . ALA A 1 207 ? 4.275 -8.154 7.178 1.00 94.56 207 ALA A N 1
ATOM 1675 C CA . ALA A 1 207 ? 3.785 -6.817 7.486 1.00 94.56 207 ALA A CA 1
ATOM 1676 C C . ALA A 1 207 ? 3.351 -6.079 6.202 1.00 94.56 207 ALA A C 1
ATOM 1678 O O . ALA A 1 207 ? 4.104 -6.052 5.228 1.00 94.56 207 ALA A O 1
ATOM 1679 N N . PRO A 1 208 ? 2.171 -5.436 6.182 1.00 95.75 208 PRO A N 1
ATOM 1680 C CA . PRO A 1 208 ? 1.743 -4.651 5.032 1.00 95.75 208 PRO A CA 1
ATOM 1681 C C . PRO A 1 208 ? 2.629 -3.408 4.892 1.00 95.75 208 PRO A C 1
ATOM 1683 O O . PRO A 1 208 ? 3.001 -2.793 5.892 1.00 95.75 208 PRO A O 1
ATOM 1686 N N . ASN A 1 209 ? 2.960 -3.009 3.667 1.00 94.12 209 ASN A N 1
ATOM 1687 C CA . ASN A 1 209 ? 3.618 -1.727 3.413 1.00 94.12 209 ASN A CA 1
ATOM 1688 C C . ASN A 1 209 ? 2.580 -0.677 3.037 1.00 94.12 209 ASN A C 1
ATOM 1690 O O . ASN A 1 209 ? 2.547 0.402 3.619 1.00 94.12 209 ASN A O 1
ATOM 1694 N N . GLU A 1 210 ? 1.708 -1.018 2.092 1.00 95.81 210 GLU A N 1
ATOM 1695 C CA . GLU A 1 210 ? 0.674 -0.135 1.571 1.00 95.81 210 GLU A CA 1
ATOM 1696 C C . GLU A 1 210 ? -0.578 -0.918 1.199 1.00 95.81 210 GLU A C 1
ATOM 1698 O O . GLU A 1 210 ? -0.533 -2.127 0.968 1.00 95.81 210 GLU A O 1
ATOM 1703 N N . ALA A 1 211 ? -1.710 -0.222 1.137 1.00 97.62 211 ALA A N 1
ATOM 1704 C CA . ALA A 1 211 ? -2.962 -0.822 0.711 1.00 97.62 211 ALA A CA 1
ATOM 1705 C C . ALA A 1 211 ? -3.933 0.206 0.130 1.00 97.62 211 ALA A C 1
ATOM 1707 O O . ALA A 1 211 ? -3.865 1.399 0.442 1.00 97.62 211 ALA A O 1
ATOM 1708 N N . LEU A 1 212 ? -4.856 -0.288 -0.691 1.00 97.25 212 LEU A N 1
ATOM 1709 C CA . LEU A 1 212 ? -6.019 0.444 -1.184 1.00 97.25 212 LEU A CA 1
ATOM 1710 C C . LEU A 1 212 ? -7.250 -0.458 -1.178 1.00 97.25 212 LEU A C 1
ATOM 1712 O O . LEU A 1 212 ? -7.127 -1.681 -1.192 1.00 97.25 212 LEU A O 1
ATOM 1716 N N . ILE A 1 213 ? -8.430 0.153 -1.200 1.00 96.31 213 ILE A N 1
ATOM 1717 C CA . ILE A 1 213 ? -9.672 -0.547 -1.529 1.00 96.31 213 ILE A CA 1
ATOM 1718 C C . ILE A 1 213 ? -9.911 -0.370 -3.027 1.00 96.31 213 ILE A C 1
ATOM 1720 O O . ILE A 1 213 ? -9.874 0.762 -3.513 1.00 96.31 213 ILE A O 1
ATOM 1724 N N . THR A 1 214 ? -10.075 -1.478 -3.747 1.00 93.75 214 THR A N 1
ATOM 1725 C CA . THR A 1 214 ? -10.354 -1.488 -5.187 1.00 93.75 214 THR A CA 1
ATOM 1726 C C . THR A 1 214 ? -11.771 -1.000 -5.460 1.00 93.75 214 THR A C 1
ATOM 1728 O O . THR A 1 214 ? -12.619 -1.002 -4.564 1.00 93.75 214 THR A O 1
ATOM 1731 N N . ASP A 1 215 ? -12.057 -0.643 -6.710 1.00 89.25 215 ASP A N 1
ATOM 1732 C CA . ASP A 1 215 ? -13.418 -0.268 -7.124 1.00 89.25 215 ASP A CA 1
ATOM 1733 C C . ASP A 1 215 ? -14.452 -1.395 -6.868 1.00 89.25 215 ASP A C 1
ATOM 1735 O O . ASP A 1 215 ? -15.624 -1.121 -6.607 1.00 89.25 215 ASP A O 1
ATOM 1739 N N . ASP A 1 216 ? -14.007 -2.656 -6.849 1.00 88.69 216 ASP A N 1
ATOM 1740 C CA . ASP A 1 216 ? -14.820 -3.837 -6.516 1.00 88.69 216 ASP A CA 1
ATOM 1741 C C . ASP A 1 216 ? -14.945 -4.107 -4.999 1.00 88.69 216 ASP A C 1
ATOM 1743 O O . ASP A 1 216 ? -15.588 -5.074 -4.583 1.00 88.69 216 ASP A O 1
ATOM 1747 N N . GLY A 1 217 ? -14.336 -3.275 -4.149 1.00 91.50 217 GLY A N 1
ATOM 1748 C CA . GLY A 1 217 ? -14.422 -3.374 -2.690 1.00 91.50 217 GLY A CA 1
ATOM 1749 C C . GLY A 1 217 ? -13.447 -4.362 -2.041 1.00 91.50 217 GLY A C 1
ATOM 1750 O O . GLY A 1 217 ? -13.583 -4.649 -0.851 1.00 91.50 217 GLY A O 1
ATOM 1751 N N . PHE A 1 218 ? -12.460 -4.874 -2.780 1.00 94.19 218 PHE A N 1
ATOM 1752 C CA . PHE A 1 218 ? -11.394 -5.699 -2.209 1.00 94.19 218 PHE A CA 1
ATOM 1753 C C . PHE A 1 218 ? -10.298 -4.821 -1.617 1.00 94.19 218 PHE A C 1
ATOM 1755 O O . PHE A 1 218 ? -9.902 -3.814 -2.196 1.00 94.19 218 PHE A O 1
ATOM 1762 N N . LEU A 1 219 ? -9.738 -5.236 -0.488 1.00 97.38 219 LEU A N 1
ATOM 1763 C CA . LEU A 1 219 ? -8.527 -4.643 0.053 1.00 97.38 219 LEU A CA 1
ATOM 1764 C C . LEU A 1 219 ? -7.316 -5.246 -0.673 1.00 97.38 219 LEU A C 1
ATOM 1766 O O . LEU A 1 219 ? -6.931 -6.390 -0.416 1.00 97.38 219 LEU A O 1
ATOM 1770 N N . LEU A 1 220 ? -6.724 -4.475 -1.587 1.00 97.56 220 LEU A N 1
ATOM 1771 C CA . LEU A 1 220 ? -5.436 -4.786 -2.203 1.00 97.56 220 LEU A CA 1
ATOM 1772 C C . LEU A 1 220 ? -4.323 -4.351 -1.261 1.00 97.56 220 LEU A C 1
ATOM 1774 O O . LEU A 1 220 ? -4.169 -3.163 -0.983 1.00 97.56 220 LEU A O 1
ATOM 1778 N N . ILE A 1 221 ? -3.523 -5.311 -0.816 1.00 98.19 221 ILE A N 1
ATOM 1779 C CA . ILE A 1 221 ? -2.395 -5.084 0.083 1.00 98.19 221 ILE A CA 1
ATOM 1780 C C . ILE A 1 221 ? -1.106 -5.388 -0.666 1.00 98.19 221 ILE A C 1
ATOM 1782 O O . ILE A 1 221 ? -0.980 -6.425 -1.319 1.00 98.19 221 ILE A O 1
ATOM 1786 N N . VAL A 1 222 ? -0.138 -4.489 -0.536 1.00 97.06 222 VAL A N 1
ATOM 1787 C CA . VAL A 1 222 ? 1.215 -4.645 -1.058 1.00 97.06 222 VAL A CA 1
ATOM 1788 C C . VAL A 1 222 ? 2.166 -4.742 0.129 1.00 97.06 222 VAL A C 1
ATOM 1790 O O . VAL A 1 222 ? 2.221 -3.836 0.964 1.00 97.06 222 VAL A O 1
ATOM 1793 N N . GLY A 1 223 ? 2.887 -5.854 0.212 1.00 95.12 223 GLY A N 1
ATOM 1794 C CA . GLY A 1 223 ? 3.959 -6.070 1.180 1.00 95.12 223 GLY A CA 1
ATOM 1795 C C . GLY A 1 223 ? 5.327 -6.152 0.501 1.00 95.12 223 GLY A C 1
ATOM 1796 O O . GLY A 1 223 ? 5.448 -5.994 -0.721 1.00 95.12 223 GLY A O 1
ATOM 1797 N N . ASP A 1 224 ? 6.368 -6.402 1.290 1.00 92.75 224 ASP A N 1
ATOM 1798 C CA . ASP A 1 224 ? 7.733 -6.537 0.782 1.00 92.75 224 ASP A CA 1
ATOM 1799 C C . ASP A 1 224 ? 7.872 -7.753 -0.147 1.00 92.75 224 ASP A C 1
ATOM 1801 O O . ASP A 1 224 ? 8.478 -7.670 -1.214 1.00 92.75 224 ASP A O 1
ATOM 1805 N N . ASN A 1 225 ? 7.245 -8.871 0.211 1.00 93.56 225 ASN A N 1
ATOM 1806 C CA . ASN A 1 225 ? 7.331 -10.139 -0.500 1.00 93.56 225 ASN A CA 1
ATOM 1807 C C . ASN A 1 225 ? 6.212 -10.364 -1.513 1.00 93.56 225 ASN A C 1
ATOM 1809 O O . ASN A 1 225 ? 6.369 -11.244 -2.367 1.00 93.56 225 ASN A O 1
ATOM 1813 N N . GLY A 1 226 ? 5.102 -9.624 -1.462 1.00 94.75 226 GLY A N 1
ATOM 1814 C CA . GLY A 1 226 ? 3.965 -9.977 -2.304 1.00 94.75 226 GLY A CA 1
ATOM 1815 C C . GLY A 1 226 ? 2.808 -8.992 -2.418 1.00 94.75 226 GLY A C 1
ATOM 1816 O O . GLY A 1 226 ? 2.828 -7.863 -1.929 1.00 94.75 226 GLY A O 1
ATOM 1817 N N . LEU A 1 227 ? 1.791 -9.479 -3.129 1.00 96.50 227 LEU A N 1
ATOM 1818 C CA . LEU A 1 227 ? 0.506 -8.830 -3.372 1.00 96.50 227 LEU A CA 1
ATOM 1819 C C . LEU A 1 227 ? -0.616 -9.723 -2.864 1.00 96.50 227 LEU A C 1
ATOM 1821 O O . LEU A 1 227 ? -0.638 -10.923 -3.155 1.00 96.50 227 LEU A O 1
ATOM 1825 N N . TYR A 1 228 ? -1.575 -9.122 -2.169 1.00 96.44 228 TYR A N 1
ATOM 1826 C CA . TYR A 1 228 ? -2.663 -9.840 -1.515 1.00 96.44 228 TYR A CA 1
ATOM 1827 C C . TYR A 1 228 ? -4.004 -9.179 -1.798 1.00 96.44 228 TYR A C 1
ATOM 1829 O O . TYR A 1 228 ? -4.105 -7.953 -1.798 1.00 96.44 228 TYR A O 1
ATOM 1837 N N . PHE A 1 229 ? -5.039 -9.997 -1.955 1.00 95.50 229 PHE A N 1
ATOM 1838 C CA . PHE A 1 229 ? -6.424 -9.555 -1.849 1.00 95.50 229 PHE A CA 1
ATOM 1839 C C . PHE A 1 229 ? -7.040 -10.052 -0.555 1.00 95.50 229 PHE A C 1
ATOM 1841 O O . PHE A 1 229 ? -6.917 -11.228 -0.204 1.00 95.50 229 PHE A O 1
ATOM 1848 N N . VAL A 1 230 ? -7.734 -9.141 0.119 1.00 95.94 230 VAL A N 1
ATOM 1849 C CA . VAL A 1 230 ? -8.503 -9.414 1.327 1.00 95.94 230 VAL A CA 1
ATOM 1850 C C . VAL A 1 230 ? -9.918 -8.872 1.155 1.00 95.94 230 VAL A C 1
ATOM 1852 O O . VAL A 1 230 ? -10.131 -7.782 0.635 1.00 95.94 230 VAL A O 1
ATOM 1855 N N . SER A 1 231 ? -10.890 -9.643 1.612 1.00 92.94 231 SER A N 1
ATOM 1856 C CA . SER A 1 231 ? -12.263 -9.216 1.882 1.00 92.94 231 SER A CA 1
ATOM 1857 C C . SER A 1 231 ? -12.739 -9.930 3.148 1.00 92.94 231 SER A C 1
ATOM 1859 O O . SER A 1 231 ? -11.993 -10.739 3.703 1.00 92.94 231 SER A O 1
ATOM 1861 N N . ASP A 1 232 ? -13.967 -9.660 3.586 1.00 85.50 232 ASP A N 1
ATOM 1862 C CA . ASP A 1 232 ? -14.531 -10.248 4.808 1.00 85.50 232 ASP A CA 1
ATOM 1863 C C . ASP A 1 232 ? -14.455 -11.793 4.819 1.00 85.50 232 ASP A C 1
ATOM 1865 O O . ASP A 1 232 ? -14.134 -12.385 5.846 1.00 85.50 232 ASP A O 1
ATOM 1869 N N . ASP A 1 233 ? -14.658 -12.440 3.665 1.00 89.38 233 ASP A N 1
ATOM 1870 C CA . ASP A 1 233 ? -14.753 -13.906 3.556 1.00 89.38 233 ASP A CA 1
ATOM 1871 C C . ASP A 1 233 ? -13.632 -14.552 2.723 1.00 89.38 233 ASP A C 1
ATOM 1873 O O . ASP A 1 233 ? -13.616 -15.770 2.520 1.00 89.38 233 ASP A O 1
ATOM 1877 N N . PHE A 1 234 ? -12.699 -13.759 2.190 1.00 91.81 234 PHE A N 1
ATOM 1878 C CA . PHE A 1 234 ? -11.720 -14.247 1.219 1.00 91.81 234 PHE A CA 1
ATOM 1879 C C . PHE A 1 234 ? -10.347 -13.605 1.391 1.00 91.81 234 PHE A C 1
ATOM 1881 O O . PHE A 1 234 ? -10.216 -12.387 1.483 1.00 91.81 234 PHE A O 1
ATOM 1888 N N . PHE A 1 235 ? -9.318 -14.452 1.360 1.00 94.88 235 PHE A N 1
ATOM 1889 C CA . PHE A 1 235 ? -7.910 -14.075 1.333 1.00 94.88 235 PHE A CA 1
ATOM 1890 C C . PHE A 1 235 ? -7.223 -14.796 0.172 1.00 94.88 235 PHE A C 1
ATOM 1892 O O . PHE A 1 235 ? -7.357 -16.014 0.033 1.00 94.88 235 PHE A O 1
ATOM 1899 N N . SER A 1 236 ? -6.457 -14.062 -0.633 1.00 94.12 236 SER A N 1
ATOM 1900 C CA . SER A 1 236 ? -5.661 -14.629 -1.721 1.00 94.12 236 SER A CA 1
ATOM 1901 C C . SER A 1 236 ? -4.305 -13.956 -1.843 1.00 94.12 236 SER A C 1
ATOM 1903 O O . SER A 1 236 ? -4.186 -12.738 -1.723 1.00 94.12 236 SER A O 1
ATOM 1905 N N . ILE A 1 237 ? -3.288 -14.765 -2.127 1.00 95.31 237 ILE A N 1
ATOM 1906 C CA . ILE A 1 237 ? -1.952 -14.302 -2.493 1.00 95.31 237 ILE A CA 1
ATOM 1907 C C . ILE A 1 237 ? -1.915 -14.236 -4.018 1.00 95.31 237 ILE A C 1
ATOM 1909 O O . ILE A 1 237 ? -1.927 -15.269 -4.684 1.00 95.31 237 ILE A O 1
ATOM 1913 N N . LEU A 1 238 ? -1.882 -13.025 -4.567 1.00 94.62 238 LEU A N 1
ATOM 1914 C CA . LEU A 1 238 ? -1.850 -12.791 -6.014 1.00 94.62 238 LEU A CA 1
ATOM 1915 C C . LEU A 1 238 ? -0.444 -12.980 -6.581 1.00 94.62 238 LEU A C 1
ATOM 1917 O O . LEU A 1 238 ? -0.263 -13.425 -7.711 1.00 94.62 238 LEU A O 1
ATOM 1921 N N . TYR A 1 239 ? 0.561 -12.610 -5.792 1.00 95.19 239 TYR A N 1
ATOM 1922 C CA . TYR A 1 239 ? 1.961 -12.678 -6.174 1.00 95.19 239 TYR A CA 1
ATOM 1923 C C . TYR A 1 239 ? 2.825 -12.814 -4.927 1.00 95.19 239 TYR A C 1
ATOM 1925 O O . TYR A 1 239 ? 2.555 -12.177 -3.912 1.00 95.19 239 TYR A O 1
ATOM 1933 N N . TRP A 1 240 ? 3.856 -13.650 -5.007 1.00 95.00 240 TRP A N 1
ATOM 1934 C CA . TRP A 1 240 ? 4.783 -13.927 -3.914 1.00 95.00 240 TRP A CA 1
ATOM 1935 C C . TRP A 1 240 ? 6.210 -14.014 -4.458 1.00 95.00 240 TRP A C 1
ATOM 1937 O O . TRP A 1 240 ? 6.401 -14.382 -5.618 1.00 95.00 240 TRP A O 1
ATOM 1947 N N . ASN A 1 241 ? 7.201 -13.729 -3.610 1.00 92.19 241 ASN A N 1
ATOM 1948 C CA . ASN A 1 241 ? 8.607 -13.527 -3.976 1.00 92.19 241 ASN A CA 1
ATOM 1949 C C . ASN A 1 241 ? 8.793 -12.349 -4.935 1.00 92.19 241 ASN A C 1
ATOM 1951 O O . ASN A 1 241 ? 9.411 -12.479 -5.993 1.00 92.19 241 ASN A O 1
ATOM 1955 N N . ALA A 1 242 ? 8.236 -11.198 -4.574 1.00 93.25 242 ALA A N 1
ATOM 1956 C CA . ALA A 1 242 ? 8.310 -10.032 -5.422 1.00 93.25 242 ALA A CA 1
ATOM 1957 C C . ALA A 1 242 ? 9.751 -9.605 -5.723 1.00 93.25 242 ALA A C 1
ATOM 1959 O O . ALA A 1 242 ? 10.627 -9.604 -4.856 1.00 93.25 242 ALA A O 1
ATOM 1960 N N . PHE A 1 243 ? 10.016 -9.173 -6.957 1.00 91.00 243 PHE A N 1
ATOM 1961 C CA . PHE A 1 243 ? 11.359 -8.731 -7.341 1.00 91.00 243 PHE A CA 1
ATOM 1962 C C . PHE A 1 243 ? 11.838 -7.498 -6.563 1.00 91.00 243 PHE A C 1
ATOM 1964 O O . PHE A 1 243 ? 13.023 -7.191 -6.627 1.00 91.00 243 PHE A O 1
ATOM 1971 N N . TRP A 1 244 ? 10.972 -6.808 -5.817 1.00 90.19 244 TRP A N 1
ATOM 1972 C CA . TRP A 1 244 ? 11.353 -5.726 -4.905 1.00 90.19 244 TRP A CA 1
ATOM 1973 C C . TRP A 1 244 ? 11.713 -6.200 -3.486 1.00 90.19 244 TRP A C 1
ATOM 1975 O O . TRP A 1 244 ? 12.366 -5.449 -2.772 1.00 90.19 244 TRP A O 1
ATOM 1985 N N . SER A 1 245 ? 11.400 -7.447 -3.110 1.00 88.19 245 SER A N 1
ATOM 1986 C CA . SER A 1 245 ? 11.614 -7.969 -1.747 1.00 88.19 245 SER A CA 1
ATOM 1987 C C . SER A 1 245 ? 13.076 -8.008 -1.300 1.00 88.19 245 SER A C 1
ATOM 1989 O O . SER A 1 245 ? 13.953 -8.411 -2.061 1.00 88.19 245 SER A O 1
ATOM 1991 N N . GLY A 1 246 ? 13.395 -7.642 -0.064 1.00 73.38 246 GLY A N 1
ATOM 1992 C CA . GLY A 1 246 ? 14.769 -7.769 0.447 1.00 73.38 246 GLY A CA 1
ATOM 1993 C C . GLY A 1 246 ? 15.844 -6.977 -0.323 1.00 73.38 246 GLY A C 1
ATOM 1994 O O . GLY A 1 246 ? 17.034 -7.225 -0.137 1.00 73.38 246 GLY A O 1
ATOM 1995 N N . ILE A 1 247 ? 15.460 -6.024 -1.182 1.00 61.12 247 ILE A N 1
ATOM 1996 C CA . ILE A 1 247 ? 16.357 -4.929 -1.573 1.00 61.12 247 ILE A CA 1
ATOM 1997 C C . ILE A 1 247 ? 16.389 -3.972 -0.384 1.00 61.12 247 ILE A C 1
ATOM 1999 O O . ILE A 1 247 ? 15.347 -3.702 0.205 1.00 61.12 247 ILE A O 1
ATOM 2003 N N . TYR A 1 248 ? 17.565 -3.447 -0.040 1.00 57.69 248 TYR A N 1
ATOM 2004 C CA . TYR A 1 248 ? 17.839 -2.619 1.144 1.00 57.69 248 TYR A CA 1
ATOM 2005 C C . TYR A 1 248 ? 17.092 -1.267 1.239 1.00 57.69 248 TYR A C 1
ATOM 2007 O O . TYR A 1 248 ? 17.598 -0.327 1.845 1.00 57.69 248 TYR A O 1
ATOM 2015 N N . LEU A 1 249 ? 15.892 -1.110 0.675 1.00 53.88 249 LEU A N 1
ATOM 2016 C CA . LEU A 1 249 ? 15.154 0.150 0.640 1.00 53.88 249 LEU A CA 1
ATOM 2017 C C . LEU A 1 249 ? 13.631 -0.082 0.780 1.00 53.88 249 LEU A C 1
ATOM 2019 O O . LEU A 1 249 ? 12.928 -0.182 -0.212 1.00 53.88 249 LEU A O 1
ATOM 2023 N N . TRP A 1 250 ? 13.128 -0.116 2.020 1.00 66.31 250 TRP A N 1
ATOM 2024 C CA . TRP A 1 250 ? 11.771 0.285 2.467 1.00 66.31 250 TRP A CA 1
ATOM 2025 C C . TRP A 1 250 ? 10.517 -0.224 1.725 1.00 66.31 250 TRP A C 1
ATOM 2027 O O . TRP A 1 250 ? 9.448 0.366 1.904 1.00 66.31 250 TRP A O 1
ATOM 2037 N N . GLY A 1 251 ? 10.616 -1.312 0.959 1.00 83.56 251 GLY A N 1
ATOM 2038 C CA . GLY A 1 251 ? 9.482 -1.957 0.305 1.00 83.56 251 GLY A CA 1
ATOM 2039 C C . GLY A 1 251 ? 8.621 -1.005 -0.549 1.00 83.56 251 GLY A C 1
ATOM 2040 O O . GLY A 1 251 ? 9.041 0.095 -0.927 1.00 83.56 251 GLY A O 1
ATOM 2041 N N . PRO A 1 252 ? 7.395 -1.420 -0.883 1.00 94.00 252 PRO A N 1
ATOM 2042 C CA . PRO A 1 252 ? 6.404 -0.568 -1.530 1.00 94.00 252 PRO A CA 1
ATOM 2043 C C . PRO A 1 252 ? 6.139 0.737 -0.768 1.00 94.00 252 PRO A C 1
ATOM 2045 O O . PRO A 1 252 ? 6.036 0.754 0.457 1.00 94.00 252 PRO A O 1
ATOM 2048 N N . THR A 1 253 ? 5.980 1.844 -1.494 1.00 94.50 253 THR A N 1
ATOM 2049 C CA . THR A 1 253 ? 5.781 3.182 -0.908 1.00 94.50 253 THR A CA 1
ATOM 2050 C C . THR A 1 253 ? 4.416 3.789 -1.184 1.00 94.50 253 THR A C 1
ATOM 2052 O O . THR A 1 253 ? 4.052 4.768 -0.544 1.00 94.50 253 THR A O 1
ATOM 2055 N N . SER A 1 254 ? 3.680 3.247 -2.147 1.00 96.81 254 SER A N 1
ATOM 2056 C CA . SER A 1 254 ? 2.280 3.582 -2.409 1.00 96.81 254 SER A CA 1
ATOM 2057 C C . SER A 1 254 ? 1.655 2.495 -3.267 1.00 96.81 254 SER A C 1
ATOM 2059 O O . SER A 1 254 ? 2.366 1.793 -3.983 1.00 96.81 254 SER A O 1
ATOM 2061 N N . VAL A 1 255 ? 0.331 2.429 -3.295 1.00 98.00 255 VAL A N 1
ATOM 2062 C CA . VAL A 1 255 ? -0.404 1.675 -4.311 1.00 98.00 255 VAL A CA 1
ATOM 2063 C C . VAL A 1 255 ? -1.581 2.512 -4.793 1.00 98.00 255 VAL A C 1
ATOM 2065 O O . VAL A 1 255 ? -2.239 3.182 -3.996 1.00 98.00 255 VAL A O 1
ATOM 2068 N N . VAL A 1 256 ? -1.831 2.520 -6.102 1.00 97.69 256 VAL A N 1
ATOM 2069 C CA . VAL A 1 256 ? -2.981 3.212 -6.689 1.00 97.69 256 VAL A CA 1
ATOM 2070 C C . VAL A 1 256 ? -3.514 2.479 -7.915 1.00 97.69 256 VAL A C 1
ATOM 2072 O O . VAL A 1 256 ? -2.747 1.969 -8.724 1.00 97.69 256 VAL A O 1
ATOM 2075 N N . GLU A 1 257 ? -4.833 2.454 -8.066 1.00 96.25 257 GLU A N 1
ATOM 2076 C CA . GLU A 1 257 ? -5.520 1.886 -9.227 1.00 96.25 257 GLU A CA 1
ATOM 2077 C C . GLU A 1 257 ? -5.686 2.925 -10.347 1.00 96.25 257 GLU A C 1
ATOM 2079 O O . GLU A 1 257 ? -6.141 4.047 -10.096 1.00 96.25 257 GLU A O 1
ATOM 2084 N N . TYR A 1 258 ? -5.337 2.568 -11.584 1.00 95.12 258 TYR A N 1
ATOM 2085 C CA . TYR A 1 258 ? -5.501 3.400 -12.776 1.00 95.12 258 TYR A CA 1
ATOM 2086 C C . TYR A 1 258 ? -5.661 2.538 -14.032 1.00 95.12 258 TYR A C 1
ATOM 2088 O O . TYR A 1 258 ? -4.780 1.740 -14.347 1.00 95.12 258 TYR A O 1
ATOM 2096 N N . THR A 1 259 ? -6.762 2.737 -14.767 1.00 91.19 259 THR A N 1
ATOM 2097 C CA . THR A 1 259 ? -7.069 2.031 -16.030 1.00 91.19 259 THR A CA 1
ATOM 2098 C C . THR A 1 259 ? -6.867 0.514 -15.921 1.00 91.19 259 THR A C 1
ATOM 2100 O O . THR A 1 259 ? -6.046 -0.048 -16.644 1.00 91.19 259 THR A O 1
ATOM 2103 N N . ASP A 1 260 ? -7.545 -0.119 -14.957 1.00 90.69 260 ASP A N 1
ATOM 2104 C CA . ASP A 1 260 ? -7.501 -1.571 -14.694 1.00 90.69 260 ASP A CA 1
ATOM 2105 C C . ASP A 1 260 ? -6.103 -2.126 -14.349 1.00 90.69 260 ASP A C 1
ATOM 2107 O O . ASP A 1 260 ? -5.821 -3.318 -14.479 1.00 90.69 260 ASP A O 1
ATOM 2111 N N . LYS A 1 261 ? -5.192 -1.248 -13.916 1.00 95.81 261 LYS A N 1
ATOM 2112 C CA . LYS A 1 261 ? -3.839 -1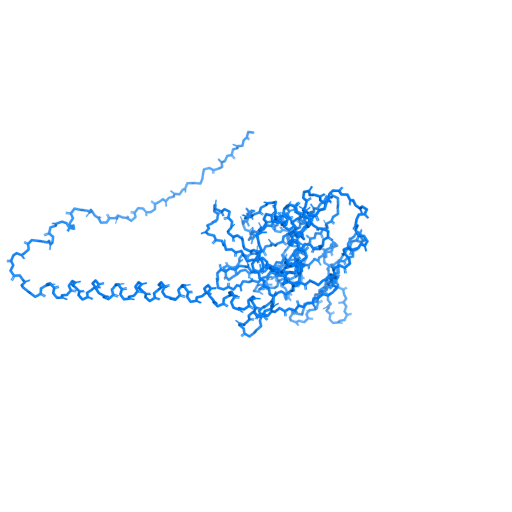.588 -13.468 1.00 95.81 261 LYS A CA 1
ATOM 2113 C C . LYS A 1 261 ? -3.576 -1.004 -12.095 1.00 95.81 261 LYS A C 1
ATOM 2115 O O . LYS A 1 261 ? -4.123 0.035 -11.727 1.00 95.81 261 LYS A O 1
ATOM 2120 N N . TYR A 1 262 ? -2.653 -1.622 -11.374 1.00 97.62 262 TYR A N 1
ATOM 2121 C CA . TYR A 1 262 ? -2.159 -1.113 -10.103 1.00 97.62 262 TYR A CA 1
ATOM 2122 C C . TYR A 1 262 ? -0.747 -0.574 -10.279 1.00 97.62 262 TYR A C 1
ATOM 2124 O O . TYR A 1 262 ? 0.147 -1.268 -10.757 1.00 97.62 262 TYR A O 1
ATOM 2132 N N . LEU A 1 263 ? -0.543 0.682 -9.902 1.00 98.31 263 LEU A N 1
ATOM 2133 C CA . LEU A 1 263 ? 0.769 1.305 -9.854 1.00 98.31 263 LEU A CA 1
ATOM 2134 C C . LEU A 1 263 ? 1.264 1.247 -8.417 1.00 98.31 263 LEU A C 1
ATOM 2136 O O . LEU A 1 263 ? 0.639 1.800 -7.511 1.00 98.31 263 LEU A O 1
ATOM 2140 N N . ILE A 1 264 ? 2.405 0.602 -8.228 1.00 97.94 264 ILE A N 1
ATOM 2141 C CA . ILE A 1 264 ? 3.072 0.458 -6.943 1.00 97.94 264 ILE A CA 1
ATOM 2142 C C . ILE A 1 264 ? 4.276 1.384 -6.946 1.00 97.94 264 ILE A C 1
ATOM 2144 O O . ILE A 1 264 ? 5.185 1.238 -7.762 1.00 97.94 264 ILE A O 1
ATOM 2148 N N . GLY A 1 265 ? 4.271 2.348 -6.035 1.00 96.75 265 GLY A N 1
ATOM 2149 C CA . GLY A 1 265 ? 5.423 3.200 -5.789 1.00 96.75 265 GLY A CA 1
ATOM 2150 C C . GLY A 1 265 ? 6.561 2.388 -5.185 1.00 96.75 265 GLY A C 1
ATOM 2151 O O . GLY A 1 265 ? 6.332 1.587 -4.281 1.00 96.75 265 GLY A O 1
ATOM 2152 N N . LEU A 1 266 ? 7.775 2.589 -5.685 1.00 94.50 266 LEU A N 1
ATOM 2153 C CA . LEU A 1 266 ? 8.988 1.931 -5.211 1.00 94.50 266 LEU A CA 1
ATOM 2154 C C . LEU A 1 266 ? 10.085 2.981 -4.974 1.00 94.50 266 LEU A C 1
ATOM 2156 O O . LEU A 1 266 ? 10.026 4.099 -5.496 1.00 94.50 266 LEU A O 1
ATOM 2160 N N . PRO A 1 267 ? 11.150 2.667 -4.230 1.00 90.94 267 PRO A N 1
ATOM 2161 C CA . PRO A 1 267 ? 12.357 3.480 -4.287 1.00 90.94 267 PRO A CA 1
ATOM 2162 C C . PRO A 1 267 ? 12.831 3.612 -5.743 1.00 90.94 267 PRO A C 1
ATOM 2164 O O . PRO A 1 267 ? 13.001 2.613 -6.437 1.00 90.94 267 PRO A O 1
ATOM 2167 N N . LYS A 1 268 ? 13.052 4.848 -6.209 1.00 90.06 268 LYS A N 1
ATOM 2168 C CA . LYS A 1 268 ? 13.536 5.154 -7.574 1.00 90.06 268 LYS A CA 1
ATOM 2169 C C . LYS A 1 268 ? 12.651 4.689 -8.739 1.00 90.06 268 LYS A C 1
ATOM 2171 O O . LYS A 1 268 ? 13.127 4.698 -9.876 1.00 90.06 268 LYS A O 1
ATOM 2176 N N . GLY A 1 269 ? 11.393 4.328 -8.513 1.00 94.38 269 GLY A N 1
ATOM 2177 C CA . GLY A 1 269 ? 10.570 3.856 -9.616 1.00 94.38 269 GLY A CA 1
ATOM 2178 C C . GLY A 1 269 ? 9.135 3.523 -9.263 1.00 94.38 269 GLY A C 1
ATOM 2179 O O . GLY A 1 269 ? 8.631 3.841 -8.190 1.00 94.38 269 GLY A O 1
ATOM 2180 N N . VAL A 1 270 ? 8.475 2.889 -10.221 1.00 97.25 270 VAL A N 1
ATOM 2181 C CA . VAL A 1 270 ? 7.091 2.442 -10.143 1.00 97.25 270 VAL A CA 1
ATOM 2182 C C . VAL A 1 270 ? 7.000 1.068 -10.798 1.00 97.25 270 VAL A C 1
ATOM 2184 O O . VAL A 1 270 ? 7.492 0.877 -11.911 1.00 97.25 270 VAL A O 1
ATOM 2187 N N . ALA A 1 271 ? 6.360 0.115 -10.129 1.00 97.44 271 ALA A N 1
ATOM 2188 C CA . ALA A 1 271 ? 5.920 -1.123 -10.759 1.00 97.44 271 ALA A CA 1
ATOM 2189 C C . ALA A 1 271 ? 4.475 -0.966 -11.239 1.00 97.44 271 ALA A C 1
ATOM 2191 O O . ALA A 1 271 ? 3.616 -0.479 -10.508 1.00 97.44 271 ALA A O 1
ATO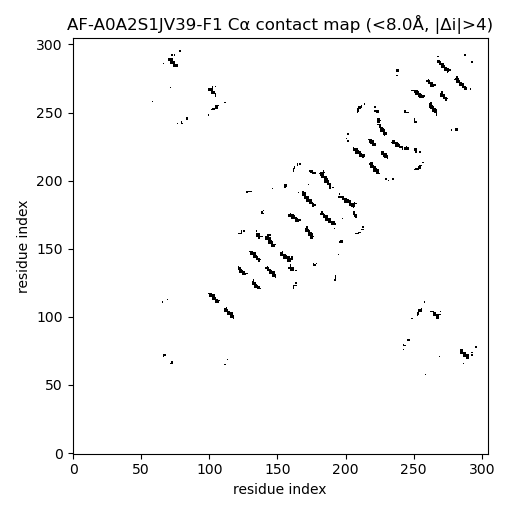M 2192 N N . VAL A 1 272 ? 4.208 -1.379 -12.471 1.00 98.00 272 VAL A N 1
ATOM 2193 C CA . VAL A 1 272 ? 2.873 -1.435 -13.064 1.00 98.00 272 VAL A CA 1
ATOM 2194 C C . VAL A 1 272 ? 2.439 -2.890 -13.081 1.00 98.00 272 VAL A C 1
ATOM 2196 O O . VAL A 1 272 ? 3.083 -3.721 -13.717 1.00 98.00 272 VAL A O 1
ATOM 2199 N N . VAL A 1 273 ? 1.356 -3.190 -12.379 1.00 97.31 273 VAL A N 1
ATOM 2200 C CA . VAL A 1 273 ? 0.812 -4.534 -12.201 1.00 97.31 273 VAL A CA 1
ATOM 2201 C C . VAL A 1 273 ? -0.516 -4.634 -12.938 1.00 97.31 273 VAL A C 1
ATOM 2203 O O . VAL A 1 273 ? -1.439 -3.862 -12.688 1.00 97.31 273 VAL A O 1
ATOM 2206 N N . GLU A 1 274 ? -0.612 -5.604 -13.835 1.00 95.81 274 GLU A N 1
ATOM 2207 C CA . GLU A 1 274 ? -1.820 -5.948 -14.576 1.00 95.81 274 GLU A CA 1
ATOM 2208 C C . GLU A 1 274 ? -2.289 -7.339 -14.131 1.00 95.81 274 GLU A C 1
ATOM 2210 O O . GLU A 1 274 ? -1.566 -8.332 -14.278 1.00 95.81 274 GLU A O 1
ATOM 2215 N N . LEU A 1 275 ? -3.489 -7.405 -13.547 1.00 91.75 275 LEU A N 1
ATOM 2216 C CA . LEU A 1 275 ? -4.103 -8.664 -13.131 1.00 91.75 275 LEU A CA 1
ATOM 2217 C C . LEU A 1 275 ? -4.842 -9.269 -14.329 1.00 91.75 275 LEU A C 1
ATOM 2219 O O . LEU A 1 275 ? -5.887 -8.772 -14.732 1.00 91.75 275 LEU A O 1
ATOM 2223 N N . ILE A 1 276 ? -4.298 -10.341 -14.907 1.00 87.19 276 ILE A N 1
ATOM 2224 C CA . ILE A 1 276 ? -4.906 -11.005 -16.074 1.00 87.19 276 ILE A CA 1
ATOM 2225 C C . ILE A 1 276 ? -6.090 -11.881 -15.639 1.00 87.19 276 ILE A C 1
ATOM 2227 O O . ILE A 1 276 ? -7.133 -11.924 -16.287 1.00 87.19 276 ILE A O 1
ATOM 2231 N N . SER A 1 277 ? -5.911 -12.613 -14.539 1.00 81.81 277 SER A N 1
ATOM 2232 C CA . SER A 1 277 ? -6.861 -13.584 -14.001 1.00 81.81 277 SER A CA 1
ATOM 2233 C C . SER A 1 277 ? -6.504 -13.878 -12.542 1.00 81.81 277 SER A C 1
ATOM 2235 O O . SER A 1 277 ? -5.322 -13.837 -12.202 1.00 81.81 277 SER A O 1
ATOM 2237 N N . PRO A 1 278 ? -7.467 -14.251 -11.677 1.00 72.88 278 PRO A N 1
ATOM 2238 C CA . PRO A 1 278 ? -7.177 -14.663 -10.299 1.00 72.88 278 PRO A CA 1
ATOM 2239 C C . PRO A 1 278 ? -6.299 -15.923 -10.194 1.00 72.88 278 PRO A C 1
ATOM 2241 O O . PRO A 1 278 ? -5.811 -16.234 -9.111 1.00 72.88 278 PRO A O 1
ATOM 2244 N N . PHE A 1 279 ? -6.119 -16.666 -11.291 1.00 78.50 279 PHE A N 1
ATOM 2245 C CA . PHE A 1 279 ? -5.327 -17.900 -11.328 1.00 78.50 279 PHE A CA 1
ATOM 2246 C C . PHE A 1 279 ? -3.999 -17.758 -12.075 1.00 78.50 279 PHE A C 1
ATOM 2248 O O . PHE A 1 279 ? -3.209 -18.702 -12.089 1.00 78.50 279 PHE A O 1
ATOM 2255 N N . GLU A 1 280 ? -3.762 -16.617 -12.721 1.00 88.06 280 GLU A N 1
ATOM 2256 C CA . GLU A 1 280 ? -2.527 -16.367 -13.457 1.00 88.06 280 GLU A CA 1
ATOM 2257 C C . GLU A 1 280 ? -1.659 -15.377 -12.684 1.00 88.06 280 GLU A C 1
ATOM 2259 O O . GLU A 1 280 ? -2.188 -14.419 -12.114 1.00 88.06 280 GLU A O 1
ATOM 2264 N N . PRO A 1 281 ? -0.328 -15.575 -12.659 1.00 89.31 281 PRO A N 1
ATOM 2265 C CA . PRO A 1 281 ? 0.569 -14.574 -12.112 1.00 89.31 281 PRO A CA 1
ATOM 2266 C C . PRO A 1 281 ? 0.321 -13.223 -12.790 1.00 89.31 281 PRO A C 1
ATOM 2268 O O . PRO A 1 281 ? 0.133 -13.179 -14.012 1.00 89.31 281 PRO A O 1
ATOM 2271 N N . PRO A 1 282 ? 0.341 -12.116 -12.035 1.00 94.88 282 PRO A N 1
ATOM 2272 C CA . PRO A 1 282 ? 0.160 -10.812 -12.636 1.00 94.88 282 PRO A CA 1
ATOM 2273 C C . PRO A 1 282 ? 1.297 -10.513 -13.607 1.00 94.88 282 PRO A C 1
ATOM 2275 O O . PRO A 1 282 ? 2.453 -10.892 -13.393 1.00 94.88 282 PRO A O 1
ATOM 2278 N N . LYS A 1 283 ? 0.982 -9.766 -14.661 1.00 96.00 283 LYS A N 1
ATOM 2279 C CA . LYS A 1 283 ? 2.011 -9.188 -15.514 1.00 96.00 283 LYS A CA 1
ATOM 2280 C C . LYS A 1 283 ? 2.539 -7.939 -14.822 1.00 96.00 283 LYS A C 1
ATOM 2282 O O . LYS A 1 283 ? 1.772 -7.023 -14.535 1.00 96.00 283 LYS A O 1
ATOM 2287 N N . ILE A 1 284 ? 3.844 -7.901 -14.568 1.00 96.12 284 ILE A N 1
ATOM 2288 C CA . ILE A 1 284 ? 4.480 -6.770 -13.893 1.00 96.12 284 ILE A CA 1
ATOM 2289 C C . ILE A 1 284 ? 5.521 -6.134 -14.806 1.00 96.12 284 ILE A C 1
ATOM 2291 O O . ILE A 1 284 ? 6.388 -6.812 -15.355 1.00 96.12 284 ILE A O 1
ATOM 2295 N N . GLU A 1 285 ? 5.434 -4.819 -14.961 1.00 97.12 285 GLU A N 1
ATOM 2296 C CA . GLU A 1 285 ? 6.403 -4.010 -15.689 1.00 97.12 285 GLU A CA 1
ATOM 2297 C C . GLU A 1 285 ? 7.042 -3.009 -14.728 1.00 97.12 285 GLU A C 1
ATOM 2299 O O . GLU A 1 285 ? 6.349 -2.329 -13.974 1.00 97.12 285 GLU A O 1
ATOM 2304 N N . LEU A 1 286 ? 8.369 -2.920 -14.738 1.00 96.56 286 LEU A N 1
ATOM 2305 C CA . LEU A 1 286 ? 9.111 -2.014 -13.871 1.00 96.56 286 LEU A CA 1
ATOM 2306 C C . LEU A 1 286 ? 9.543 -0.771 -14.646 1.00 96.56 286 LEU A C 1
ATOM 2308 O O . LEU A 1 286 ? 10.062 -0.875 -15.757 1.00 96.56 286 LEU A O 1
ATOM 2312 N N . TYR A 1 287 ? 9.370 0.395 -14.032 1.00 97.06 287 TYR A N 1
ATOM 2313 C CA . TYR A 1 287 ? 9.814 1.680 -14.550 1.00 97.06 287 TYR A CA 1
ATOM 2314 C C . TYR A 1 287 ? 10.683 2.374 -13.506 1.00 97.06 287 TYR A C 1
ATOM 2316 O O . TYR A 1 287 ? 10.190 2.764 -12.450 1.00 97.06 287 TYR A O 1
ATOM 2324 N N . MET A 1 288 ? 11.968 2.547 -13.798 1.00 94.62 288 MET A N 1
ATOM 2325 C CA . MET A 1 288 ? 12.919 3.202 -12.894 1.00 94.62 288 MET A CA 1
ATOM 2326 C C . MET A 1 288 ? 13.329 4.570 -13.428 1.00 94.62 288 MET A C 1
ATOM 2328 O O . MET A 1 288 ? 13.175 4.855 -14.618 1.00 94.62 288 MET A O 1
ATOM 2332 N N . THR A 1 289 ? 13.883 5.426 -12.567 1.00 94.75 289 THR A N 1
ATOM 2333 C CA . THR A 1 289 ? 14.431 6.708 -13.021 1.00 94.75 289 THR A CA 1
ATOM 2334 C C . THR A 1 289 ? 15.497 6.499 -14.094 1.00 94.75 289 THR A C 1
ATOM 2336 O O . THR A 1 289 ? 16.315 5.579 -14.035 1.00 94.75 289 THR A O 1
ATOM 2339 N N . ASN A 1 290 ? 15.545 7.412 -15.064 1.00 93.88 290 ASN A N 1
ATOM 2340 C CA . ASN A 1 290 ? 16.576 7.396 -16.104 1.00 93.88 290 ASN A CA 1
ATOM 2341 C C . ASN A 1 290 ? 18.005 7.433 -15.531 1.00 93.88 290 ASN A C 1
ATOM 2343 O O . ASN A 1 290 ? 18.929 6.913 -16.148 1.00 93.88 290 ASN A O 1
ATOM 2347 N N . GLU A 1 291 ? 18.197 8.059 -14.369 1.00 91.00 291 GLU A N 1
ATOM 2348 C CA . GLU A 1 291 ? 19.470 8.061 -13.643 1.00 91.00 291 GLU A CA 1
ATOM 2349 C C . GLU A 1 291 ? 19.833 6.659 -13.139 1.00 91.00 291 GLU A C 1
ATOM 2351 O O . GLU A 1 291 ? 20.932 6.184 -13.421 1.00 91.00 291 GLU A O 1
ATOM 2356 N N . PHE A 1 292 ? 18.895 5.971 -12.479 1.00 88.38 292 PHE A N 1
ATOM 2357 C CA . PHE A 1 292 ? 19.092 4.600 -12.008 1.00 88.38 292 PHE A CA 1
ATOM 2358 C C . PHE A 1 292 ? 19.347 3.641 -13.177 1.00 88.38 292 PHE A C 1
ATOM 2360 O O . PHE A 1 292 ? 20.291 2.855 -13.162 1.00 88.38 292 PHE A O 1
ATOM 2367 N N . ASN A 1 293 ? 18.567 3.762 -14.251 1.00 89.44 293 ASN A N 1
ATOM 2368 C CA . ASN A 1 293 ? 18.761 2.944 -15.444 1.00 89.44 293 ASN A CA 1
ATOM 2369 C C . ASN A 1 293 ? 20.141 3.143 -16.079 1.00 89.44 293 ASN A C 1
ATOM 2371 O O . ASN A 1 293 ? 20.708 2.180 -16.585 1.00 89.44 293 ASN A O 1
ATOM 2375 N N . LYS A 1 294 ? 20.715 4.352 -16.023 1.00 89.88 294 LYS A N 1
ATOM 2376 C CA . LYS A 1 294 ? 22.088 4.610 -16.485 1.00 89.88 294 LYS A CA 1
ATOM 2377 C C . LYS A 1 294 ? 23.140 4.007 -15.558 1.00 89.88 294 LYS A C 1
ATOM 2379 O O . LYS A 1 294 ? 24.149 3.524 -16.061 1.00 89.88 294 LYS A O 1
ATOM 2384 N N . SER A 1 295 ? 22.926 4.028 -14.240 1.00 84.56 295 SER A N 1
ATOM 2385 C CA . SER A 1 295 ? 23.905 3.506 -13.276 1.00 84.56 295 SER A CA 1
ATOM 2386 C C . SER A 1 295 ? 24.010 1.983 -13.281 1.00 84.56 295 SER A C 1
ATOM 2388 O O . SER A 1 295 ? 25.064 1.455 -12.945 1.00 84.56 295 SER A O 1
ATOM 2390 N N . ILE A 1 296 ? 22.935 1.282 -13.654 1.00 82.31 296 ILE A N 1
ATOM 2391 C CA . ILE A 1 296 ? 22.906 -0.189 -13.706 1.00 82.31 296 ILE A CA 1
ATOM 2392 C C . ILE A 1 296 ? 23.267 -0.758 -15.078 1.00 82.31 296 ILE A C 1
ATOM 2394 O O . ILE A 1 296 ? 23.410 -1.975 -15.206 1.00 82.31 296 ILE A O 1
ATOM 2398 N N . GLN A 1 297 ? 23.393 0.076 -16.120 1.00 80.44 297 GLN A N 1
ATOM 2399 C CA . GLN A 1 297 ? 23.959 -0.431 -17.364 1.00 80.44 297 GLN A CA 1
ATOM 2400 C C . GLN A 1 297 ? 25.376 -0.895 -17.046 1.00 80.44 297 GLN A C 1
ATOM 2402 O O . GLN A 1 297 ? 26.104 -0.146 -16.387 1.00 80.44 297 GLN A O 1
ATOM 2407 N N . PRO A 1 298 ? 25.783 -2.102 -17.483 1.00 71.62 298 PRO A N 1
ATOM 2408 C CA . PRO A 1 298 ? 27.169 -2.494 -17.360 1.00 71.62 298 PRO A CA 1
ATOM 2409 C C . PRO A 1 298 ? 27.965 -1.365 -17.991 1.00 71.62 298 PRO A C 1
ATOM 2411 O O . PRO A 1 298 ? 27.823 -1.102 -19.189 1.00 71.62 298 PRO A O 1
ATOM 2414 N N . THR A 1 299 ? 28.746 -0.647 -17.174 1.00 60.75 299 THR A N 1
ATOM 2415 C CA . THR A 1 299 ? 29.792 0.209 -17.715 1.00 60.75 299 THR A CA 1
ATOM 2416 C C . THR A 1 299 ? 30.511 -0.718 -18.664 1.00 60.75 299 THR A C 1
ATOM 2418 O O . THR A 1 299 ? 30.939 -1.795 -18.245 1.00 60.75 299 THR A O 1
ATOM 2421 N N . ALA A 1 300 ? 30.489 -0.397 -19.957 1.00 50.56 300 ALA A N 1
ATOM 2422 C CA . ALA A 1 300 ? 31.258 -1.120 -20.944 1.00 50.56 300 ALA A CA 1
ATOM 2423 C C . ALA A 1 300 ? 32.708 -0.938 -20.504 1.00 50.56 300 ALA A C 1
ATOM 2425 O O . ALA A 1 300 ? 33.377 0.014 -20.895 1.00 50.56 300 ALA A O 1
ATOM 2426 N N . LYS A 1 301 ? 33.146 -1.769 -19.555 1.00 50.25 301 LYS A N 1
ATOM 2427 C CA . LYS A 1 301 ? 34.503 -1.825 -19.072 1.00 50.25 301 LYS A CA 1
ATOM 2428 C C . LYS A 1 301 ? 35.243 -2.242 -20.310 1.00 50.25 301 LYS A C 1
ATOM 2430 O O . LYS A 1 301 ? 35.104 -3.379 -20.753 1.00 50.25 301 LYS A O 1
ATOM 2435 N N . ALA A 1 302 ? 35.897 -1.242 -20.887 1.00 49.06 302 ALA A N 1
ATOM 2436 C CA . ALA A 1 302 ? 37.080 -1.328 -21.703 1.00 49.06 302 ALA A CA 1
ATOM 2437 C C . ALA A 1 302 ? 37.752 -2.691 -21.507 1.00 49.06 302 ALA A C 1
ATOM 2439 O O . ALA A 1 302 ? 38.600 -2.871 -20.643 1.00 49.06 302 ALA A O 1
ATOM 2440 N N . SER A 1 303 ? 37.336 -3.672 -22.305 1.00 44.31 303 SER A N 1
ATOM 2441 C CA . SER A 1 303 ? 38.077 -4.903 -22.548 1.00 44.31 303 SER A CA 1
ATOM 2442 C C . SER A 1 303 ? 39.128 -4.603 -23.618 1.00 44.31 303 SER A C 1
ATOM 2444 O O . SER A 1 303 ? 39.208 -5.269 -24.648 1.00 44.31 303 SER A O 1
ATOM 2446 N N . ALA A 1 304 ? 39.834 -3.500 -23.410 1.00 50.91 304 ALA A N 1
ATOM 2447 C CA . ALA A 1 304 ? 40.893 -2.969 -24.234 1.00 50.91 304 ALA A CA 1
ATOM 2448 C C . ALA A 1 304 ? 41.864 -2.326 -23.248 1.00 50.91 304 ALA A C 1
ATOM 2450 O O . ALA A 1 304 ? 41.751 -1.136 -22.979 1.00 50.91 304 ALA A O 1
ATOM 2451 N N . ASP A 1 305 ? 42.645 -3.179 -22.587 1.00 45.47 305 ASP A N 1
ATOM 2452 C CA . ASP A 1 305 ? 44.072 -2.999 -22.298 1.00 45.47 305 ASP A CA 1
ATOM 2453 C C . ASP A 1 305 ? 44.647 -4.316 -21.747 1.00 45.47 305 ASP A C 1
ATOM 2455 O O . ASP A 1 305 ? 44.043 -4.898 -20.813 1.00 45.47 305 ASP A O 1
#

Radius of gyration: 26.08 Å; Cα contacts (8 Å, |Δi|>4): 524; chains: 1; bounding box: 80×52×79 Å

Sequence (305 aa):
MLVVPIVSETVNKRRLPDNRDVASLLKTPGCRSCGRYILGAIMRYLFSLSFILYALSASSNELEKILESWSLSKTPVEIIENIKRQDRDPESYEDLRIKWDRHVVYKSDGKLKLKIERNPHSSTELEIGEFLYRSIDKGEFGGELGYTYRGEYFPLLEGNVRKLILYGEKLYILEGLDHMMSRGVVYVIPDAENPSHPERVTLLPEAPNEALITDDGFLLIVGDNGLYFVSDDFFSILYWNAFWSGIYLWGPTSVVEYTDKYLIGLPKGVAVVELISPFEPPKIELYMTNEFNKSIQPTAKASAD

Nearest PDB structures (foldseek):
  8jx8-assembly1_B  TM=6.602E-01  e=7.467E-04  Rattus norvegicus
  4re6-assembly1_B  TM=5.957E-01  e=1.129E-03  Aeropyrum pernix K1
  3o4g-assembly1_B  TM=4.732E-01  e=5.316E-03  Aeropyrum pernix
  2hu8-assembly1_B  TM=4.649E-01  e=4.323E-03  Aeropyrum pernix
  8ptz-assembly1_B  TM=4.019E-01  e=1.418E-02  Homo sapiens